Protein AF-A0A9N8HC94-F1 (afdb_monomer_lite)

Structure (mmCIF, N/CA/C/O backbone):
data_AF-A0A9N8HC94-F1
#
_entry.id   AF-A0A9N8HC94-F1
#
loop_
_atom_site.group_PDB
_atom_site.id
_atom_site.type_symbol
_atom_site.label_atom_id
_atom_site.label_alt_id
_atom_site.label_comp_id
_atom_site.label_asym_id
_atom_site.label_entity_id
_atom_site.label_seq_id
_atom_site.pdbx_PDB_ins_code
_atom_site.Cartn_x
_atom_site.Cartn_y
_atom_site.Cartn_z
_atom_site.occupancy
_atom_site.B_iso_or_equiv
_atom_site.auth_seq_id
_atom_site.auth_comp_id
_atom_site.auth_asym_id
_atom_site.auth_atom_id
_atom_site.pdbx_PDB_model_num
ATOM 1 N N . MET A 1 1 ? -19.201 -17.309 -6.128 1.00 28.95 1 MET A N 1
ATOM 2 C CA . MET A 1 1 ? -18.521 -18.547 -6.562 1.00 28.95 1 MET A CA 1
ATOM 3 C C . MET A 1 1 ? -17.172 -18.589 -5.858 1.00 28.95 1 MET A C 1
ATOM 5 O O . MET A 1 1 ? -16.239 -17.941 -6.306 1.00 28.95 1 MET A O 1
ATOM 9 N N . TYR A 1 2 ? -17.118 -19.216 -4.681 1.00 24.55 2 TYR A N 1
ATOM 10 C CA . TYR A 1 2 ? -15.901 -19.305 -3.873 1.00 24.55 2 TYR A CA 1
ATOM 11 C C . TYR A 1 2 ? -15.005 -20.395 -4.457 1.00 24.55 2 TYR A C 1
ATOM 13 O O . TYR A 1 2 ? -15.382 -21.565 -4.443 1.00 24.55 2 TYR A O 1
ATOM 21 N N . LEU A 1 3 ? -13.823 -20.027 -4.957 1.00 25.58 3 LEU A N 1
ATOM 22 C CA . LEU A 1 3 ? -12.753 -20.995 -5.170 1.00 25.58 3 LEU A CA 1
ATOM 23 C C . LEU A 1 3 ? -12.173 -21.328 -3.791 1.00 25.58 3 LEU A C 1
ATOM 25 O O . LEU A 1 3 ? -11.181 -20.764 -3.339 1.00 25.58 3 LEU A O 1
ATOM 29 N N . GLN A 1 4 ? -12.852 -22.218 -3.076 1.00 26.28 4 GLN A N 1
ATOM 30 C CA . GLN A 1 4 ? -12.236 -22.934 -1.977 1.00 26.28 4 GLN A CA 1
ATOM 31 C C . GLN A 1 4 ? -11.194 -23.838 -2.644 1.00 26.28 4 GLN A C 1
ATOM 33 O O . GLN A 1 4 ? -11.550 -24.830 -3.279 1.00 26.28 4 GLN A O 1
ATOM 38 N N . MET A 1 5 ? -9.911 -23.463 -2.584 1.00 29.77 5 MET A N 1
ATOM 39 C CA . MET A 1 5 ? -8.820 -24.389 -2.886 1.00 29.77 5 MET A CA 1
ATOM 40 C C . MET A 1 5 ? -8.839 -25.481 -1.814 1.00 29.77 5 MET A C 1
ATOM 42 O O . MET A 1 5 ? -8.073 -25.463 -0.854 1.00 29.77 5 MET A O 1
ATOM 46 N N . ALA A 1 6 ? -9.764 -26.426 -1.956 1.00 29.08 6 ALA A N 1
ATOM 47 C CA . ALA A 1 6 ? -9.661 -27.716 -1.322 1.00 29.08 6 ALA A CA 1
ATOM 48 C C . ALA A 1 6 ? -8.432 -28.381 -1.943 1.00 29.08 6 ALA A C 1
ATOM 50 O O . ALA A 1 6 ? -8.452 -28.816 -3.094 1.00 29.08 6 ALA A O 1
ATOM 51 N N . LEU A 1 7 ? -7.333 -28.406 -1.189 1.00 35.03 7 LEU A N 1
ATOM 52 C CA . LEU A 1 7 ? -6.258 -29.360 -1.413 1.00 35.03 7 LEU A CA 1
ATOM 53 C C . LEU A 1 7 ? -6.897 -30.744 -1.301 1.00 35.03 7 LEU A C 1
ATOM 55 O O . LEU A 1 7 ? -7.157 -31.235 -0.204 1.00 35.03 7 LEU A O 1
ATOM 59 N N . VAL A 1 8 ? -7.240 -31.325 -2.449 1.00 33.03 8 VAL A N 1
ATOM 60 C CA . VAL A 1 8 ? -7.791 -32.673 -2.540 1.00 33.03 8 VAL A CA 1
ATOM 61 C C . VAL A 1 8 ? -6.716 -33.632 -2.035 1.00 33.03 8 VAL A C 1
ATOM 63 O O . VAL A 1 8 ? -5.779 -33.980 -2.749 1.00 33.03 8 VAL A O 1
ATOM 66 N N . GLN A 1 9 ? -6.835 -34.039 -0.774 1.00 46.34 9 GLN A N 1
ATOM 67 C CA . GLN A 1 9 ? -6.174 -35.224 -0.248 1.00 46.34 9 GLN A CA 1
ATOM 68 C C . GLN A 1 9 ? -6.939 -36.457 -0.729 1.00 46.34 9 GLN A C 1
ATOM 70 O O . GLN A 1 9 ? -8.097 -36.621 -0.344 1.00 46.34 9 GLN A O 1
ATOM 75 N N . LYS A 1 10 ? -6.281 -37.340 -1.498 1.00 35.59 10 LYS A N 1
ATOM 76 C CA . LYS A 1 10 ? -6.354 -38.812 -1.351 1.00 35.59 10 LYS A CA 1
ATOM 77 C C . LYS A 1 10 ? -5.368 -39.554 -2.285 1.00 35.59 10 LYS A C 1
ATOM 79 O O . LYS A 1 10 ? -4.775 -38.913 -3.144 1.00 35.59 10 LYS A O 1
ATOM 84 N N . PRO A 1 11 ? -5.076 -40.848 -2.034 1.00 39.75 11 PRO A N 1
ATOM 85 C CA . PRO A 1 11 ? -3.748 -41.309 -1.647 1.00 39.75 11 PRO A CA 1
ATOM 86 C C . PRO A 1 11 ? -3.037 -42.076 -2.768 1.00 39.75 11 PRO A C 1
ATOM 88 O O . PRO A 1 11 ? -3.627 -42.902 -3.457 1.00 39.75 11 PRO A O 1
ATOM 91 N N . GLY A 1 12 ? -1.738 -41.841 -2.888 1.00 36.97 12 GLY A N 1
ATOM 92 C CA . GLY A 1 12 ? -0.857 -42.549 -3.805 1.00 36.97 12 GLY A CA 1
ATOM 93 C C . GLY A 1 12 ? 0.551 -42.029 -3.587 1.00 36.97 12 GLY A C 1
ATOM 94 O O . GLY A 1 12 ? 0.802 -40.837 -3.714 1.00 36.97 12 GLY A O 1
ATOM 95 N N . SER A 1 13 ? 1.417 -42.916 -3.130 1.00 48.47 13 SER A N 1
ATOM 96 C CA . SER A 1 13 ? 2.761 -42.675 -2.627 1.00 48.47 13 SER A CA 1
ATOM 97 C C . SER A 1 13 ? 3.684 -42.000 -3.641 1.00 48.47 13 SER A C 1
ATOM 99 O O . SER A 1 13 ? 4.284 -42.681 -4.465 1.00 48.47 13 SER A O 1
ATOM 101 N N . GLU A 1 14 ? 3.896 -40.698 -3.505 1.00 42.44 14 GLU A N 1
ATOM 102 C CA . GLU A 1 14 ? 5.139 -40.058 -3.924 1.00 42.44 14 GLU A CA 1
ATOM 103 C C . GLU A 1 14 ? 5.494 -39.018 -2.863 1.00 42.44 14 GLU A C 1
ATOM 105 O O . GLU A 1 14 ? 4.648 -38.230 -2.436 1.00 42.44 14 GLU A O 1
ATOM 110 N N . ASN A 1 15 ? 6.743 -39.056 -2.398 1.00 43.62 15 ASN A N 1
ATOM 111 C CA . ASN A 1 15 ? 7.322 -38.074 -1.489 1.00 43.62 15 ASN A CA 1
ATOM 112 C C . ASN A 1 15 ? 7.413 -36.720 -2.209 1.00 43.62 15 ASN A C 1
ATOM 114 O O . ASN A 1 15 ? 8.480 -36.302 -2.655 1.00 43.62 15 ASN A O 1
ATOM 118 N N . TYR A 1 16 ? 6.279 -36.044 -2.373 1.00 46.72 16 TYR A N 1
ATOM 119 C CA . TYR A 1 16 ? 6.239 -34.682 -2.866 1.00 46.72 16 TYR A CA 1
ATOM 120 C C . TYR A 1 16 ? 6.851 -33.786 -1.800 1.00 46.72 16 TYR A C 1
ATOM 122 O O . TYR A 1 16 ? 6.355 -33.703 -0.677 1.00 46.72 16 TYR A O 1
ATOM 130 N N . SER A 1 17 ? 7.937 -33.109 -2.171 1.00 47.41 17 SER A N 1
ATOM 131 C CA . SER A 1 17 ? 8.415 -31.923 -1.470 1.00 47.41 17 SER A CA 1
ATOM 132 C C . SER A 1 17 ? 7.205 -31.071 -1.080 1.00 47.41 17 SER A C 1
ATOM 134 O O . SER A 1 17 ? 6.439 -30.651 -1.950 1.00 47.41 17 SER A O 1
ATOM 136 N N . ALA A 1 18 ? 7.014 -30.866 0.226 1.00 59.25 18 ALA A N 1
ATOM 137 C CA . ALA A 1 18 ? 5.877 -30.191 0.861 1.00 59.25 18 ALA A CA 1
ATOM 138 C C . ALA A 1 18 ? 5.797 -28.683 0.543 1.00 59.25 18 ALA A C 1
ATOM 140 O O . ALA A 1 18 ? 5.262 -27.890 1.316 1.00 59.25 18 ALA A O 1
ATOM 141 N N . SER A 1 19 ? 6.378 -28.268 -0.580 1.00 73.75 19 SER A N 1
ATOM 142 C CA . SER A 1 19 ? 6.455 -26.889 -0.998 1.00 73.75 19 SER A CA 1
ATOM 143 C C . SER A 1 19 ? 5.182 -26.504 -1.758 1.00 73.75 19 SER A C 1
ATOM 145 O O . SER A 1 19 ? 4.896 -27.093 -2.808 1.00 73.75 19 SER A O 1
ATOM 147 N N . PRO A 1 20 ? 4.419 -25.500 -1.286 1.00 78.56 20 PRO A N 1
ATOM 148 C CA . PRO A 1 20 ? 3.161 -25.084 -1.909 1.00 78.56 20 PRO A CA 1
ATOM 149 C C . PRO A 1 20 ? 3.334 -24.576 -3.352 1.00 78.56 20 PRO A C 1
ATOM 151 O O . PRO A 1 20 ? 2.354 -24.487 -4.088 1.00 78.56 20 PRO A O 1
ATOM 154 N N . ILE A 1 21 ? 4.567 -24.293 -3.791 1.00 85.75 21 ILE A N 1
ATOM 155 C CA . ILE A 1 21 ? 4.876 -23.853 -5.159 1.00 85.75 21 ILE A CA 1
ATOM 156 C C . ILE A 1 21 ? 5.070 -25.007 -6.154 1.00 85.75 21 ILE A C 1
ATOM 158 O O . ILE A 1 21 ? 5.021 -24.781 -7.362 1.00 85.75 21 ILE A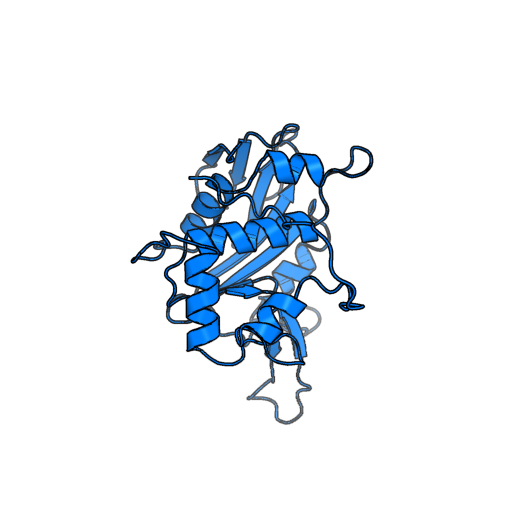 O 1
ATOM 162 N N . PHE A 1 22 ? 5.268 -26.247 -5.692 1.00 88.69 22 PHE A N 1
ATOM 163 C CA . PHE A 1 22 ? 5.580 -27.376 -6.577 1.00 88.69 22 PHE A CA 1
ATOM 164 C C . PHE A 1 22 ? 4.499 -27.656 -7.642 1.00 88.69 22 PHE A C 1
ATOM 166 O O . PHE A 1 22 ? 4.854 -27.924 -8.794 1.00 88.69 22 PHE A O 1
ATOM 173 N N . PRO A 1 23 ? 3.187 -27.541 -7.343 1.00 91.12 23 PRO A N 1
ATOM 174 C CA . PRO A 1 23 ? 2.150 -27.627 -8.371 1.00 91.12 23 PRO A CA 1
ATOM 175 C C . PRO A 1 23 ? 2.291 -26.561 -9.469 1.00 91.12 23 PRO A C 1
ATOM 177 O O . PRO A 1 23 ? 2.058 -26.863 -10.636 1.00 91.12 23 PRO A O 1
ATOM 180 N N . LEU A 1 24 ? 2.719 -25.342 -9.122 1.00 91.19 24 LEU A N 1
ATOM 181 C CA . LEU A 1 24 ? 2.906 -24.248 -10.081 1.00 91.19 24 LEU A CA 1
ATOM 182 C C . LEU A 1 24 ? 4.128 -24.476 -10.977 1.00 91.19 24 LEU A C 1
ATOM 184 O O . LEU A 1 24 ? 4.080 -24.153 -12.163 1.00 91.19 24 LEU A O 1
ATOM 188 N N . ILE A 1 25 ? 5.196 -25.070 -10.435 1.00 91.88 25 ILE A N 1
ATOM 189 C CA . ILE A 1 25 ? 6.366 -25.479 -11.224 1.00 91.88 25 ILE A CA 1
ATOM 190 C C . ILE A 1 25 ? 5.969 -26.571 -12.223 1.00 91.88 25 ILE A C 1
ATOM 192 O O . ILE A 1 25 ? 6.233 -26.444 -13.417 1.00 91.88 25 ILE A O 1
ATOM 196 N N . ARG A 1 26 ? 5.256 -27.615 -11.770 1.00 92.94 26 ARG A N 1
ATOM 197 C CA . ARG A 1 26 ? 4.778 -28.695 -12.655 1.00 92.94 26 ARG A CA 1
ATOM 198 C C . ARG A 1 26 ? 3.821 -28.211 -13.742 1.00 92.94 26 ARG A C 1
ATOM 200 O O . ARG A 1 26 ? 3.843 -28.745 -14.844 1.00 92.94 26 ARG A O 1
ATOM 207 N N . ALA A 1 27 ? 3.005 -27.203 -13.446 1.00 91.88 27 ALA A N 1
ATOM 208 C CA . ALA A 1 27 ? 2.100 -26.591 -14.414 1.00 91.88 27 ALA A CA 1
ATOM 209 C C . ALA A 1 27 ? 2.807 -25.657 -15.421 1.00 91.88 27 ALA A C 1
ATOM 211 O O . ALA A 1 27 ? 2.136 -25.068 -16.266 1.00 91.88 27 ALA A O 1
ATOM 212 N N . GLY A 1 28 ? 4.131 -25.471 -15.322 1.00 93.38 28 GLY A N 1
ATOM 213 C CA . GLY A 1 28 ? 4.884 -24.542 -16.169 1.00 93.38 28 GLY A CA 1
ATOM 214 C C . GLY A 1 28 ? 4.594 -23.067 -15.874 1.00 93.38 28 GLY A C 1
ATOM 215 O O . GLY A 1 28 ? 4.896 -22.204 -16.696 1.00 93.38 28 GLY A O 1
ATOM 216 N N . ILE A 1 29 ? 3.993 -22.762 -14.718 1.00 92.56 29 ILE A N 1
ATOM 217 C CA . ILE A 1 29 ? 3.719 -21.386 -14.293 1.00 92.56 29 ILE A CA 1
ATOM 218 C C . ILE A 1 29 ? 4.992 -20.763 -13.718 1.00 92.56 29 ILE A C 1
ATOM 220 O O . ILE A 1 29 ? 5.348 -19.638 -14.074 1.00 92.56 29 ILE A O 1
ATOM 224 N N . LEU A 1 30 ? 5.684 -21.504 -12.850 1.00 92.50 30 LEU A N 1
ATOM 225 C CA . LEU A 1 30 ? 6.956 -21.107 -12.248 1.00 92.50 30 LEU A CA 1
ATOM 226 C C . LEU A 1 30 ? 8.113 -21.972 -12.769 1.00 92.50 30 LEU A C 1
ATOM 228 O O . LEU A 1 30 ? 7.909 -23.108 -13.188 1.00 92.50 30 LEU A O 1
ATOM 232 N N . ASN A 1 31 ? 9.332 -21.442 -12.724 1.00 91.69 31 ASN A N 1
ATOM 233 C CA . ASN A 1 31 ? 10.566 -22.188 -12.942 1.00 91.69 31 ASN A CA 1
ATOM 234 C C . ASN A 1 31 ? 11.117 -22.749 -11.611 1.00 91.69 31 ASN A C 1
ATOM 236 O O . ASN A 1 31 ? 10.549 -22.519 -10.542 1.00 91.69 31 ASN A O 1
ATOM 240 N N . GLY A 1 32 ? 12.238 -23.477 -11.669 1.00 87.00 32 GLY A N 1
ATOM 241 C CA . GLY A 1 32 ? 12.883 -24.060 -10.482 1.00 87.00 32 GLY A CA 1
ATOM 242 C C . GLY A 1 32 ? 13.328 -23.040 -9.422 1.00 87.00 32 GLY A C 1
ATOM 243 O O . GLY A 1 32 ? 13.433 -23.399 -8.254 1.00 87.00 32 GLY A O 1
ATOM 244 N N . ASP A 1 33 ? 13.502 -21.772 -9.806 1.00 86.25 33 ASP A N 1
ATOM 245 C CA . ASP A 1 33 ? 13.865 -20.668 -8.906 1.00 86.25 33 ASP A CA 1
ATOM 246 C C . ASP A 1 33 ? 12.638 -19.974 -8.286 1.00 86.25 33 ASP A C 1
ATOM 248 O O . ASP A 1 33 ? 12.772 -18.939 -7.634 1.00 86.25 33 ASP A O 1
ATOM 252 N N . GLY A 1 34 ? 11.424 -20.473 -8.545 1.00 82.25 34 GLY A N 1
ATOM 253 C CA . GLY A 1 34 ? 10.179 -19.860 -8.078 1.00 82.25 34 GLY A CA 1
ATOM 254 C C . GLY A 1 34 ? 9.773 -18.585 -8.828 1.00 82.25 34 GLY A C 1
ATOM 255 O O . GLY A 1 34 ? 8.845 -17.899 -8.405 1.00 82.25 34 GLY A O 1
ATOM 256 N N . LYS A 1 35 ? 10.429 -18.256 -9.948 1.00 83.56 35 LYS A N 1
ATOM 257 C CA . LYS A 1 35 ? 10.067 -17.124 -10.821 1.00 83.56 35 LYS A CA 1
ATOM 258 C C . LYS A 1 35 ? 9.074 -17.570 -11.886 1.00 83.56 35 LYS A C 1
ATOM 260 O O . LYS A 1 35 ? 9.068 -18.735 -12.266 1.00 83.56 35 LYS A O 1
ATOM 265 N N . PHE A 1 36 ? 8.265 -16.657 -12.425 1.00 85.19 36 PHE A N 1
ATOM 266 C CA . PHE A 1 36 ? 7.394 -16.996 -13.555 1.00 85.19 36 PHE A CA 1
ATOM 267 C C . PHE A 1 36 ? 8.205 -17.495 -14.752 1.00 85.19 36 PHE A C 1
ATOM 269 O O . PHE A 1 36 ? 9.175 -16.855 -15.155 1.00 85.19 36 PHE A O 1
ATOM 276 N N . ALA A 1 37 ? 7.780 -18.617 -15.337 1.00 91.12 37 ALA A N 1
ATOM 277 C CA . ALA A 1 37 ? 8.481 -19.244 -16.456 1.00 91.12 37 ALA A CA 1
ATOM 278 C C . ALA A 1 37 ? 8.520 -18.338 -17.702 1.00 91.12 37 ALA A C 1
ATOM 280 O O . ALA A 1 37 ? 9.474 -18.377 -18.476 1.00 91.12 37 ALA A O 1
ATOM 281 N N . CYS A 1 38 ? 7.492 -17.504 -17.890 1.00 85.69 38 CYS A N 1
ATOM 282 C CA . CYS A 1 38 ? 7.420 -16.485 -18.935 1.00 85.69 38 CYS A CA 1
ATOM 283 C C . CYS A 1 38 ? 6.349 -15.422 -18.612 1.00 85.69 38 CYS A C 1
ATOM 285 O O . CYS A 1 38 ? 5.577 -15.557 -17.658 1.00 85.69 38 CYS A O 1
ATOM 287 N N . PHE A 1 39 ? 6.247 -14.376 -19.442 1.00 77.00 39 PHE A N 1
ATOM 288 C CA . PHE A 1 39 ? 5.202 -13.351 -19.303 1.00 77.00 39 PHE A CA 1
ATOM 289 C C . PHE A 1 39 ? 3.781 -13.920 -19.419 1.00 77.00 39 PHE A C 1
ATOM 291 O O . PHE A 1 39 ? 2.906 -13.522 -18.654 1.00 77.00 39 PHE A O 1
ATOM 298 N N . ALA A 1 40 ? 3.550 -14.879 -20.322 1.00 82.62 40 ALA A N 1
ATOM 299 C CA . ALA A 1 40 ? 2.235 -15.497 -20.488 1.00 82.62 40 ALA A CA 1
ATOM 300 C C . ALA A 1 40 ? 1.810 -16.289 -19.239 1.00 82.62 40 ALA A C 1
ATOM 302 O O . ALA A 1 40 ? 0.656 -16.196 -18.825 1.00 82.62 40 ALA A O 1
ATOM 303 N N . ALA A 1 41 ? 2.742 -16.999 -18.593 1.00 85.81 41 ALA A N 1
ATOM 304 C CA . ALA A 1 41 ? 2.505 -17.692 -17.328 1.00 85.81 41 ALA A CA 1
ATOM 305 C C . ALA A 1 41 ? 2.164 -16.716 -16.191 1.00 85.81 41 ALA A C 1
ATOM 307 O O . ALA A 1 41 ? 1.213 -16.948 -15.446 1.00 85.81 41 ALA A O 1
ATOM 308 N N . ASN A 1 42 ? 2.889 -15.595 -16.104 1.00 82.25 42 ASN A N 1
ATOM 309 C CA . ASN A 1 42 ? 2.596 -14.521 -15.153 1.00 82.25 42 ASN A CA 1
ATOM 310 C C . ASN A 1 42 ? 1.176 -13.964 -15.352 1.00 82.25 42 ASN A C 1
ATOM 312 O O . ASN A 1 42 ? 0.396 -13.863 -14.403 1.00 82.25 42 ASN A O 1
ATOM 316 N N . TRP A 1 43 ? 0.807 -13.651 -16.597 1.00 79.00 43 TRP A N 1
ATOM 317 C CA . TRP A 1 43 ? -0.534 -13.171 -16.931 1.00 79.00 43 TRP A CA 1
ATOM 318 C C . TRP A 1 43 ? -1.616 -14.200 -16.630 1.00 79.00 43 TRP A C 1
ATOM 320 O O . TRP A 1 43 ? -2.642 -13.844 -16.054 1.00 79.00 43 TRP A O 1
ATOM 330 N N . TYR A 1 44 ? -1.389 -15.463 -16.993 1.00 85.06 44 TYR A N 1
ATOM 331 C CA . TYR A 1 44 ? -2.317 -16.548 -16.709 1.00 85.06 44 TYR A CA 1
ATOM 332 C C . TYR A 1 44 ? -2.547 -16.683 -15.203 1.00 85.06 44 TYR A C 1
ATOM 334 O O . TYR A 1 44 ? -3.689 -16.602 -14.760 1.00 85.06 44 TYR A O 1
ATOM 342 N N . TYR A 1 45 ? -1.476 -16.796 -14.412 1.00 87.31 45 TYR A N 1
ATOM 343 C CA . TYR A 1 45 ? -1.560 -16.893 -12.956 1.00 87.31 45 TYR A CA 1
ATOM 344 C C . TYR A 1 45 ? -2.334 -15.718 -12.355 1.00 87.31 45 TYR A C 1
ATOM 346 O O . TYR A 1 45 ? -3.317 -15.920 -11.649 1.00 87.31 45 TYR A O 1
ATOM 354 N N . ASN A 1 46 ? -1.960 -14.485 -12.705 1.00 81.50 46 ASN A N 1
ATOM 355 C CA . ASN A 1 46 ? -2.628 -13.295 -12.184 1.00 81.50 46 ASN A CA 1
ATOM 356 C C . ASN A 1 46 ? -4.104 -13.224 -12.582 1.00 81.50 46 ASN A C 1
ATOM 358 O O . ASN A 1 46 ? -4.924 -12.784 -11.784 1.00 81.50 46 ASN A O 1
ATOM 362 N N . ARG A 1 47 ? -4.459 -13.665 -13.792 1.00 82.44 47 ARG A N 1
ATOM 363 C CA . ARG A 1 47 ? -5.854 -13.714 -14.245 1.00 82.44 47 ARG A CA 1
ATOM 364 C C . ARG A 1 47 ? -6.677 -14.749 -13.477 1.00 82.44 47 ARG A C 1
ATOM 366 O O . ARG A 1 47 ? -7.862 -14.519 -13.265 1.00 82.44 47 ARG A O 1
ATOM 373 N N . GLN A 1 48 ? -6.068 -15.867 -13.084 1.00 86.38 48 GLN A N 1
ATOM 374 C CA . GLN A 1 48 ? -6.736 -16.903 -12.294 1.00 86.38 48 GLN A CA 1
ATOM 375 C C . GLN A 1 48 ? -6.857 -16.513 -10.817 1.00 86.38 48 GLN A C 1
ATOM 377 O O . GLN A 1 48 ? -7.908 -16.719 -10.219 1.00 86.38 48 GLN A O 1
ATOM 382 N N . CYS A 1 49 ? -5.809 -15.929 -10.231 1.00 85.12 49 CYS A N 1
ATOM 383 C CA . CYS A 1 49 ? -5.806 -15.512 -8.826 1.00 85.12 49 CYS A CA 1
ATOM 384 C C . CYS A 1 49 ? -6.653 -14.262 -8.578 1.00 85.12 49 CYS A C 1
ATOM 386 O O . CYS A 1 49 ? -7.254 -14.129 -7.516 1.00 85.12 49 CYS A O 1
ATOM 388 N N . PHE A 1 50 ? -6.725 -13.366 -9.560 1.00 87.31 50 PHE A N 1
ATOM 389 C CA . PHE A 1 50 ? -7.487 -12.125 -9.487 1.00 87.31 50 PHE A CA 1
ATOM 390 C C . PHE A 1 50 ? -8.438 -12.056 -10.688 1.00 87.31 50 PHE A C 1
ATOM 392 O O . PHE A 1 50 ? -8.199 -11.312 -11.647 1.00 87.31 50 PHE A O 1
ATOM 399 N N . PRO A 1 51 ? -9.507 -12.870 -10.693 1.00 83.38 51 PRO A N 1
ATOM 400 C CA . PRO A 1 51 ? -10.521 -12.765 -11.726 1.00 83.38 51 PRO A CA 1
ATOM 401 C C . PRO A 1 51 ? -11.222 -11.405 -11.602 1.00 83.38 51 PRO A C 1
ATOM 403 O O . PRO A 1 51 ? -11.410 -10.891 -10.503 1.00 83.38 51 PRO A O 1
ATOM 406 N N . ASN A 1 52 ? -11.645 -10.831 -12.730 1.00 88.00 52 ASN A N 1
ATOM 407 C CA . ASN A 1 52 ? -12.379 -9.555 -12.788 1.00 88.00 52 ASN A CA 1
ATOM 408 C C . ASN A 1 52 ? -11.571 -8.296 -12.422 1.00 88.00 52 ASN A C 1
ATOM 410 O O . ASN A 1 52 ? -12.151 -7.305 -11.981 1.00 88.00 52 ASN A O 1
ATOM 414 N N . ARG A 1 53 ? -10.249 -8.298 -12.643 1.00 90.19 53 ARG A N 1
ATOM 415 C CA . ARG A 1 53 ? -9.453 -7.058 -12.588 1.00 90.19 53 ARG A CA 1
ATOM 416 C C . ARG A 1 53 ? -10.046 -5.990 -13.522 1.00 90.19 53 ARG A C 1
ATOM 418 O O . ARG A 1 53 ? -10.449 -6.335 -14.639 1.00 90.19 53 ARG A O 1
ATOM 425 N N . PRO A 1 54 ? -10.079 -4.712 -13.109 1.00 92.75 54 PRO A N 1
ATOM 426 C CA . PRO A 1 54 ? -10.670 -3.651 -13.910 1.00 92.75 54 PRO A CA 1
ATOM 427 C C . PRO A 1 54 ? -9.850 -3.384 -15.178 1.00 92.75 54 PRO A C 1
ATOM 429 O O . PRO A 1 54 ? -8.652 -3.664 -15.243 1.00 92.75 54 PRO A O 1
ATOM 432 N N . LEU A 1 55 ? -10.501 -2.839 -16.208 1.00 91.56 55 LEU A N 1
ATOM 433 C CA . LEU A 1 55 ? -9.824 -2.409 -17.439 1.00 91.56 55 LEU A CA 1
ATOM 434 C C . LEU A 1 55 ? -9.071 -1.091 -17.243 1.00 91.56 55 LEU A C 1
ATOM 436 O O . LEU A 1 55 ? -8.005 -0.891 -17.836 1.00 91.56 55 LEU A O 1
ATOM 440 N N . ASP A 1 56 ? -9.613 -0.234 -16.382 1.00 94.75 56 ASP A N 1
ATOM 441 C CA . ASP A 1 56 ? -9.063 1.064 -16.036 1.00 94.75 56 ASP A CA 1
ATOM 442 C C . ASP A 1 56 ? -8.493 1.037 -14.625 1.00 94.75 56 ASP A C 1
ATOM 444 O O . ASP A 1 56 ? -9.007 0.370 -13.731 1.00 94.75 56 ASP A O 1
ATOM 448 N N . ALA A 1 57 ? -7.376 1.729 -14.449 1.00 95.06 57 ALA A N 1
ATOM 449 C CA . ALA A 1 57 ? -6.763 1.888 -13.144 1.00 95.06 57 ALA A CA 1
ATOM 450 C C . ALA A 1 57 ? -7.404 3.077 -12.410 1.00 95.06 57 ALA A C 1
ATOM 452 O O . ALA A 1 57 ? -7.910 3.989 -13.076 1.00 95.06 57 ALA A O 1
ATOM 453 N N . PRO A 1 58 ? -7.319 3.117 -11.068 1.00 97.25 58 PRO A N 1
ATOM 454 C CA . PRO A 1 58 ? -7.652 4.311 -10.297 1.00 97.25 58 PRO A CA 1
ATOM 455 C C . PRO A 1 58 ? -6.916 5.540 -10.843 1.00 97.25 58 PRO A C 1
ATOM 457 O O . PRO A 1 58 ? -5.827 5.420 -11.413 1.00 97.25 58 PRO A O 1
ATOM 460 N N . LYS A 1 59 ? -7.489 6.737 -10.692 1.00 97.00 59 LYS A N 1
ATOM 461 C CA . LYS A 1 59 ? -6.898 7.962 -11.258 1.00 97.00 59 LYS A CA 1
ATOM 462 C C . LYS A 1 59 ? -5.722 8.464 -10.428 1.00 97.00 59 LYS A C 1
ATOM 464 O O . LYS A 1 59 ? -4.853 9.156 -10.956 1.00 97.00 59 LYS A O 1
ATOM 469 N N . THR A 1 60 ? -5.705 8.137 -9.137 1.00 97.44 60 THR A N 1
ATOM 470 C CA . THR A 1 60 ? -4.676 8.572 -8.182 1.00 97.44 60 THR A CA 1
ATOM 471 C C . THR A 1 60 ? -4.223 7.424 -7.288 1.00 97.44 60 THR A C 1
ATOM 473 O O . THR A 1 60 ? -4.969 6.465 -7.067 1.00 97.44 60 THR A O 1
ATOM 476 N N . LEU A 1 61 ? -3.024 7.542 -6.706 1.00 97.88 61 LEU A N 1
ATOM 477 C CA . LEU A 1 61 ? -2.544 6.559 -5.733 1.00 97.88 61 LEU A CA 1
ATOM 478 C C . LEU A 1 61 ? -3.430 6.527 -4.479 1.00 97.88 61 LEU A C 1
ATOM 480 O O . LEU A 1 61 ? -3.644 5.469 -3.892 1.00 97.88 61 LEU A O 1
ATOM 484 N N . ARG A 1 62 ? -3.992 7.677 -4.090 1.00 97.75 62 ARG A N 1
ATOM 485 C CA . ARG A 1 62 ? -4.960 7.772 -2.990 1.00 97.75 62 ARG A CA 1
ATOM 486 C C . ARG A 1 62 ? -6.205 6.922 -3.248 1.00 97.75 62 ARG A C 1
ATOM 488 O O . ARG A 1 62 ? -6.634 6.214 -2.342 1.00 97.75 62 ARG A O 1
ATOM 495 N N . GLU A 1 63 ? -6.786 7.012 -4.444 1.00 98.00 63 GLU A N 1
ATOM 496 C CA . GLU A 1 63 ? -7.940 6.185 -4.826 1.00 98.00 63 GLU A CA 1
ATOM 497 C C . GLU A 1 63 ? -7.580 4.701 -4.774 1.00 98.00 63 GLU A C 1
ATOM 499 O O . GLU A 1 63 ? -8.297 3.940 -4.131 1.00 98.00 63 GLU A O 1
ATOM 504 N N . LEU A 1 64 ? -6.420 4.309 -5.321 1.00 98.12 64 LEU A N 1
ATOM 505 C CA . LEU A 1 64 ? -5.944 2.927 -5.232 1.00 98.12 64 LEU A CA 1
ATOM 506 C C . LEU A 1 64 ? -5.851 2.446 -3.779 1.00 98.12 64 LEU A C 1
ATOM 508 O O . LEU A 1 64 ? -6.319 1.350 -3.485 1.00 98.12 64 LEU A O 1
ATOM 512 N N . ILE A 1 65 ? -5.269 3.239 -2.872 1.00 98.38 65 ILE A N 1
ATOM 513 C CA . ILE A 1 65 ? -5.166 2.876 -1.451 1.00 98.38 65 ILE A CA 1
ATOM 514 C C . ILE A 1 65 ? -6.565 2.686 -0.855 1.00 98.38 65 ILE A C 1
ATOM 516 O O . ILE A 1 65 ? -6.831 1.636 -0.280 1.00 98.38 65 ILE A O 1
ATOM 520 N N . ILE A 1 66 ? -7.465 3.660 -1.019 1.00 98.38 66 ILE A N 1
ATOM 521 C CA . ILE A 1 66 ? -8.821 3.613 -0.447 1.00 98.38 66 ILE A CA 1
ATOM 522 C C . ILE A 1 66 ? -9.598 2.396 -0.963 1.00 98.38 66 ILE A C 1
ATOM 524 O O . ILE A 1 66 ? -10.126 1.625 -0.163 1.00 98.38 66 ILE A O 1
ATOM 528 N N . GLU A 1 67 ? -9.622 2.193 -2.280 1.00 97.94 67 GLU A N 1
ATOM 529 C CA . GLU A 1 67 ? -10.300 1.054 -2.905 1.00 97.94 67 GLU A CA 1
ATOM 530 C C . GLU A 1 67 ? -9.676 -0.282 -2.484 1.00 97.94 67 GLU A C 1
ATOM 532 O O . GLU A 1 67 ? -10.382 -1.276 -2.320 1.00 97.94 67 GLU A O 1
ATOM 537 N N . SER A 1 68 ? -8.357 -0.328 -2.283 1.00 97.69 68 SER A N 1
ATOM 538 C CA . SER A 1 68 ? -7.684 -1.541 -1.811 1.00 97.69 68 SER A CA 1
ATOM 539 C C . SER A 1 68 ? -8.114 -1.885 -0.386 1.00 97.69 68 SER A C 1
ATOM 541 O O . SER A 1 68 ? -8.475 -3.033 -0.127 1.00 97.69 68 SER A O 1
ATOM 543 N N . ILE A 1 69 ? -8.163 -0.899 0.520 1.00 98.06 69 ILE A N 1
ATOM 544 C CA . ILE A 1 69 ? -8.636 -1.111 1.897 1.00 98.06 69 ILE A CA 1
ATOM 545 C C . ILE A 1 69 ? -10.072 -1.647 1.919 1.00 98.06 69 ILE A C 1
ATOM 547 O O . ILE A 1 69 ? -10.349 -2.561 2.688 1.00 98.06 69 ILE A O 1
ATOM 551 N N . GLU A 1 70 ? -10.958 -1.163 1.047 1.00 97.75 70 GLU A N 1
ATOM 552 C CA . GLU A 1 70 ? -12.342 -1.662 0.944 1.00 97.75 70 GLU A CA 1
ATOM 553 C C . GLU A 1 70 ? -12.407 -3.180 0.685 1.00 97.75 70 GLU A C 1
ATOM 555 O O . GLU A 1 70 ? -13.272 -3.881 1.206 1.00 97.75 70 GLU A O 1
ATOM 560 N N . THR A 1 71 ? -11.454 -3.715 -0.082 1.00 95.94 71 THR A N 1
ATOM 561 C CA . THR A 1 71 ? -11.378 -5.152 -0.405 1.00 95.94 71 THR A CA 1
ATOM 562 C C . THR A 1 71 ? -10.482 -5.970 0.521 1.00 95.94 71 THR A C 1
ATOM 564 O O . THR A 1 71 ? -10.352 -7.182 0.341 1.00 95.94 71 THR A O 1
ATOM 567 N N . MET A 1 72 ? -9.845 -5.349 1.515 1.00 96.69 72 MET A N 1
ATOM 568 C CA . MET A 1 72 ? -9.073 -6.100 2.501 1.00 96.69 72 MET A CA 1
ATOM 569 C C . MET A 1 72 ? -9.997 -6.946 3.375 1.00 96.69 72 MET A C 1
ATOM 571 O O . MET A 1 72 ? -11.043 -6.487 3.828 1.00 96.69 72 MET A O 1
ATOM 575 N N . SER A 1 73 ? -9.578 -8.180 3.667 1.00 97.12 73 SER A N 1
ATOM 576 C CA . SER A 1 73 ? -10.347 -9.082 4.525 1.00 97.12 73 SER A CA 1
ATOM 577 C C . SER A 1 73 ? -10.160 -8.745 6.007 1.00 97.12 73 SER A C 1
ATOM 579 O O . SER A 1 73 ? -9.105 -9.018 6.591 1.00 97.12 73 SER A O 1
ATOM 581 N N . ALA A 1 74 ? -11.223 -8.242 6.637 1.00 97.50 74 ALA A N 1
ATOM 582 C CA . ALA A 1 74 ? -11.305 -8.027 8.079 1.00 97.50 74 ALA A CA 1
ATOM 583 C C . ALA A 1 74 ? -11.036 -9.327 8.853 1.00 97.50 74 ALA A C 1
ATOM 585 O O . ALA A 1 74 ? -10.301 -9.345 9.841 1.00 97.50 74 ALA A O 1
ATOM 586 N N . THR A 1 75 ? -11.578 -10.449 8.368 1.00 97.50 75 THR A N 1
ATOM 587 C CA . THR A 1 75 ? -11.378 -11.773 8.973 1.00 97.50 75 THR A CA 1
ATOM 588 C C . THR A 1 75 ? -9.908 -12.189 8.985 1.00 97.50 75 THR A C 1
ATOM 590 O O . THR A 1 75 ? -9.420 -12.653 10.017 1.00 97.50 75 THR A O 1
ATOM 593 N N . ARG A 1 76 ? -9.169 -11.976 7.890 1.00 97.25 76 ARG A N 1
ATOM 594 C CA . ARG A 1 76 ? -7.735 -12.308 7.842 1.00 97.25 76 ARG A CA 1
ATOM 595 C C . ARG A 1 76 ? -6.887 -11.381 8.707 1.00 97.25 76 ARG A C 1
ATOM 597 O O . ARG A 1 76 ? -5.947 -11.860 9.334 1.00 97.25 76 ARG A O 1
ATOM 604 N N . LEU A 1 77 ? -7.235 -10.096 8.808 1.00 96.94 77 LEU A N 1
ATOM 605 C CA . LEU A 1 77 ? -6.579 -9.182 9.751 1.00 96.94 77 LEU A CA 1
ATOM 606 C C . LEU A 1 77 ? -6.783 -9.628 11.201 1.00 96.94 77 LEU A C 1
ATOM 608 O O . LEU A 1 77 ? -5.810 -9.712 11.948 1.00 96.94 77 LEU A O 1
ATOM 612 N N . ARG A 1 78 ? -8.012 -10.011 11.578 1.00 96.56 78 ARG A N 1
ATOM 613 C CA . ARG A 1 78 ? -8.305 -10.590 12.900 1.00 96.56 78 ARG A CA 1
ATOM 614 C C . ARG A 1 78 ? -7.493 -11.857 13.165 1.00 96.56 78 ARG A C 1
ATOM 616 O O . ARG A 1 78 ? -6.937 -12.005 14.245 1.00 96.56 78 ARG A O 1
ATOM 623 N N . GLN A 1 79 ? -7.378 -12.753 12.186 1.00 96.19 79 GLN A N 1
ATOM 624 C CA . GLN A 1 79 ? -6.576 -13.978 12.315 1.00 96.19 79 GLN A CA 1
ATOM 625 C C . GLN A 1 79 ? -5.066 -13.706 12.411 1.00 96.19 79 GLN A C 1
ATOM 627 O O . GLN A 1 79 ? -4.336 -14.502 12.996 1.00 96.19 79 GLN A O 1
ATOM 632 N N . ALA A 1 80 ? -4.591 -12.586 11.862 1.00 95.62 80 ALA A N 1
ATOM 633 C CA . ALA A 1 80 ? -3.195 -12.168 11.954 1.00 95.62 80 ALA A CA 1
ATOM 634 C C . ALA A 1 80 ? -2.830 -11.536 13.314 1.00 95.62 80 ALA A C 1
ATOM 636 O O . ALA A 1 80 ? -1.646 -11.306 13.582 1.00 95.62 80 ALA A O 1
ATOM 637 N N . VAL A 1 81 ? -3.813 -11.267 14.184 1.00 95.12 81 VAL A N 1
ATOM 638 C CA . VAL A 1 81 ? -3.588 -10.824 15.568 1.00 95.12 81 VAL A CA 1
ATOM 639 C C . VAL A 1 81 ? -2.940 -11.963 16.354 1.00 95.12 81 VAL A C 1
ATOM 641 O O . VAL A 1 81 ? -3.532 -13.016 16.573 1.00 95.12 81 VAL A O 1
ATOM 644 N N . GLN A 1 82 ? -1.712 -11.743 16.823 1.00 90.25 82 GLN A N 1
ATOM 645 C CA . GLN A 1 82 ? -0.972 -12.710 17.637 1.00 90.25 82 GLN A CA 1
ATOM 646 C C . GLN A 1 82 ? -0.925 -12.222 19.086 1.00 90.25 82 GLN A C 1
ATOM 648 O O . GLN A 1 82 ? -0.419 -11.134 19.357 1.00 90.25 82 GLN A O 1
ATOM 653 N N . ASN A 1 83 ? -1.425 -13.027 20.030 1.00 91.31 83 ASN A N 1
ATOM 654 C CA . ASN A 1 83 ? -1.431 -12.715 21.469 1.00 91.31 83 ASN A CA 1
ATOM 655 C C . ASN A 1 83 ? -2.105 -11.368 21.807 1.00 91.31 83 ASN A C 1
ATOM 657 O O . ASN A 1 83 ? -1.585 -10.598 22.613 1.00 91.31 83 ASN A O 1
ATOM 661 N N . GLY A 1 84 ? -3.217 -11.047 21.133 1.00 87.38 84 GLY A N 1
ATOM 662 C CA . GLY A 1 84 ? -3.943 -9.782 21.317 1.00 87.38 84 GLY A CA 1
ATOM 663 C C . GLY A 1 84 ? -3.204 -8.538 20.807 1.00 87.38 84 GLY A C 1
ATOM 664 O O . GLY A 1 84 ? -3.642 -7.419 21.059 1.00 87.38 84 GLY A O 1
ATOM 665 N N . ARG A 1 85 ? -2.074 -8.702 20.107 1.00 91.12 85 ARG A N 1
ATOM 666 C CA . ARG A 1 85 ? -1.296 -7.590 19.548 1.00 91.12 85 ARG A CA 1
ATOM 667 C C . ARG A 1 85 ? -1.747 -7.264 18.131 1.00 91.12 85 ARG A C 1
ATOM 669 O O . ARG A 1 85 ? -2.053 -8.159 17.348 1.00 91.12 85 ARG A O 1
ATOM 676 N N . PHE A 1 86 ? -1.695 -5.976 17.797 1.00 95.44 86 PHE A N 1
ATOM 677 C CA . PHE A 1 86 ? -1.975 -5.465 16.456 1.00 95.44 86 PHE A CA 1
ATOM 678 C C . PHE A 1 86 ? -1.186 -6.244 15.373 1.00 95.44 86 PHE A C 1
ATOM 680 O O . PHE A 1 86 ? -0.008 -6.538 15.622 1.00 95.44 86 PHE A O 1
ATOM 687 N N . PRO A 1 87 ? -1.785 -6.577 14.206 1.00 96.38 87 PRO A N 1
ATOM 688 C CA . PRO A 1 87 ? -1.162 -7.426 13.189 1.00 96.38 87 PRO A CA 1
ATOM 689 C C . PRO A 1 87 ? 0.215 -6.926 12.772 1.00 96.38 87 PRO A C 1
ATOM 691 O O . PRO A 1 87 ? 0.442 -5.722 12.704 1.00 96.38 87 PRO A O 1
ATOM 694 N N . LYS A 1 88 ? 1.144 -7.842 12.484 1.00 95.19 88 LYS A N 1
ATOM 695 C CA . LYS A 1 88 ? 2.484 -7.483 11.993 1.00 95.19 88 LYS A CA 1
ATOM 696 C C . LYS A 1 88 ? 2.399 -6.811 10.619 1.00 95.19 88 LYS A C 1
ATOM 698 O O . LYS A 1 88 ? 1.473 -7.068 9.858 1.00 95.19 88 LYS A O 1
ATOM 703 N N . GLU A 1 89 ? 3.407 -6.010 10.288 1.00 94.25 89 GLU A N 1
ATOM 704 C CA . GLU A 1 89 ? 3.507 -5.295 9.008 1.00 94.25 89 GLU A CA 1
ATOM 705 C C . GLU A 1 89 ? 3.360 -6.222 7.793 1.00 94.25 89 GLU A C 1
ATOM 707 O O . GLU A 1 89 ? 2.541 -5.947 6.922 1.00 94.25 89 GLU A O 1
ATOM 712 N N . ALA A 1 90 ? 4.012 -7.389 7.816 1.00 91.56 90 ALA A N 1
ATOM 713 C CA . ALA A 1 90 ? 3.908 -8.398 6.759 1.00 91.56 90 ALA A CA 1
ATOM 714 C C . ALA A 1 90 ? 2.462 -8.843 6.460 1.00 91.56 90 ALA A C 1
ATOM 716 O O . ALA A 1 90 ? 2.124 -9.127 5.313 1.00 91.56 90 ALA A O 1
ATOM 717 N N . ALA A 1 91 ? 1.577 -8.877 7.467 1.00 95.38 91 ALA A N 1
ATOM 718 C CA . ALA A 1 91 ? 0.170 -9.213 7.248 1.00 95.38 91 ALA A CA 1
ATOM 719 C C . ALA A 1 91 ? -0.559 -8.104 6.470 1.00 95.38 91 ALA A C 1
ATOM 721 O O . ALA A 1 91 ? -1.354 -8.396 5.576 1.00 95.38 91 ALA A O 1
ATOM 722 N N . PHE A 1 92 ? -0.260 -6.837 6.778 1.00 96.75 92 PHE A N 1
ATOM 723 C CA . PHE A 1 92 ? -0.786 -5.694 6.035 1.00 96.75 92 PHE A CA 1
ATOM 724 C C . PHE A 1 92 ? -0.222 -5.637 4.619 1.00 96.75 92 PHE A C 1
ATOM 726 O O . PHE A 1 92 ? -0.995 -5.482 3.680 1.00 96.75 92 PHE A O 1
ATOM 733 N N . GLN A 1 93 ? 1.089 -5.822 4.453 1.00 95.25 93 GLN A N 1
ATOM 734 C CA . GLN A 1 93 ? 1.738 -5.857 3.143 1.00 95.25 93 GLN A CA 1
ATOM 735 C C . GLN A 1 93 ? 1.141 -6.960 2.258 1.00 95.25 93 GLN A C 1
ATOM 737 O O . GLN A 1 93 ? 0.762 -6.697 1.117 1.00 95.25 93 GLN A O 1
ATOM 742 N N . GLN A 1 94 ? 0.958 -8.172 2.792 1.00 94.12 94 GLN A N 1
ATOM 743 C CA . GLN A 1 94 ? 0.332 -9.266 2.050 1.00 94.12 94 GLN A CA 1
ATOM 744 C C . GLN A 1 94 ? -1.086 -8.903 1.585 1.00 94.12 94 GLN A C 1
ATOM 746 O O . GLN A 1 94 ? -1.397 -9.013 0.398 1.00 94.12 94 GLN A O 1
ATOM 751 N N . LEU A 1 95 ? -1.950 -8.458 2.502 1.00 95.88 95 LEU A N 1
ATOM 752 C CA . LEU A 1 95 ? -3.336 -8.119 2.169 1.00 95.88 95 LEU A CA 1
ATOM 753 C C . LEU A 1 95 ? -3.432 -6.910 1.234 1.00 95.88 95 LEU A C 1
ATOM 755 O O . LEU A 1 95 ? -4.307 -6.877 0.374 1.00 95.88 95 LEU A O 1
ATOM 759 N N . MET A 1 96 ? -2.521 -5.944 1.366 1.00 96.94 96 MET A N 1
ATOM 760 C CA . MET A 1 96 ? -2.458 -4.774 0.494 1.00 96.94 96 MET A CA 1
ATOM 761 C C . MET A 1 96 ? -2.060 -5.183 -0.919 1.00 96.94 96 MET A C 1
ATOM 763 O O . MET A 1 96 ? -2.692 -4.743 -1.875 1.00 96.94 96 MET A O 1
ATOM 767 N N . ASN A 1 97 ? -1.069 -6.064 -1.066 1.00 93.88 97 ASN A N 1
ATOM 768 C CA . ASN A 1 97 ? -0.656 -6.581 -2.368 1.00 93.88 97 ASN A CA 1
ATOM 769 C C . ASN A 1 97 ? -1.811 -7.276 -3.101 1.00 93.88 97 ASN A C 1
ATOM 771 O O . ASN A 1 97 ? -2.057 -7.022 -4.281 1.00 93.88 97 ASN A O 1
ATOM 775 N N . GLU A 1 98 ? -2.540 -8.140 -2.392 1.00 92.75 98 GLU A N 1
ATOM 776 C CA . GLU A 1 98 ? -3.697 -8.847 -2.939 1.00 92.75 98 GLU A CA 1
ATOM 777 C C . GLU A 1 98 ? -4.817 -7.870 -3.330 1.00 92.75 98 GLU A C 1
ATOM 779 O O . GLU A 1 98 ? -5.326 -7.925 -4.450 1.00 92.75 98 GLU A O 1
ATOM 784 N N . ALA A 1 99 ? -5.153 -6.930 -2.443 1.00 95.50 99 ALA A N 1
ATOM 785 C CA . ALA A 1 99 ? -6.186 -5.929 -2.681 1.00 95.50 99 ALA A CA 1
ATOM 786 C C . ALA A 1 99 ? -5.858 -5.007 -3.864 1.00 95.50 99 ALA A C 1
ATOM 788 O O . ALA A 1 99 ? -6.660 -4.868 -4.789 1.00 95.50 99 ALA A O 1
ATOM 789 N N . MET A 1 100 ? -4.647 -4.448 -3.906 1.00 95.94 100 MET A N 1
ATOM 790 C CA . MET A 1 100 ? -4.197 -3.624 -5.029 1.00 95.94 100 MET A CA 1
ATOM 791 C C . MET A 1 100 ? -4.183 -4.413 -6.341 1.00 95.94 100 MET A C 1
ATOM 793 O O . MET A 1 100 ? -4.542 -3.874 -7.389 1.00 95.94 100 MET A O 1
ATOM 797 N N . SER A 1 101 ? -3.812 -5.698 -6.303 1.00 92.75 101 SER A N 1
ATOM 798 C CA . SER A 1 101 ? -3.828 -6.559 -7.492 1.00 92.75 101 SER A CA 1
ATOM 799 C C . SER A 1 101 ? -5.237 -6.702 -8.067 1.00 92.75 101 SER A C 1
ATOM 801 O O . SER A 1 101 ? -5.389 -6.709 -9.288 1.00 92.75 101 SER A O 1
ATOM 803 N N . MET A 1 102 ? -6.269 -6.742 -7.217 1.00 93.38 102 MET A N 1
ATOM 804 C CA . MET A 1 102 ? -7.671 -6.756 -7.650 1.00 93.38 102 MET A CA 1
ATOM 805 C C . MET A 1 102 ? -8.139 -5.416 -8.231 1.00 93.38 102 MET A C 1
ATOM 807 O O . MET A 1 102 ? -9.038 -5.411 -9.069 1.00 93.38 102 MET A O 1
ATOM 811 N N . LYS A 1 103 ? -7.542 -4.292 -7.818 1.00 95.44 103 LYS A N 1
ATOM 812 C CA . LYS A 1 103 ? -7.935 -2.933 -8.241 1.00 95.44 103 LYS A CA 1
ATOM 813 C C . LYS A 1 103 ? -7.141 -2.378 -9.417 1.00 95.44 103 LYS A C 1
ATOM 815 O O . LYS A 1 103 ? -7.523 -1.371 -10.001 1.00 95.44 103 LYS A O 1
ATOM 820 N N . LEU A 1 104 ? -6.048 -3.025 -9.800 1.00 94.06 104 LEU A N 1
ATOM 821 C CA . LEU A 1 104 ? -5.242 -2.606 -10.941 1.00 94.06 104 LEU A CA 1
ATOM 822 C C . LEU A 1 104 ? -5.544 -3.460 -12.176 1.00 94.06 104 LEU A C 1
ATOM 824 O O . LEU A 1 104 ? -5.676 -4.673 -12.046 1.00 94.06 104 LEU A O 1
ATOM 828 N N . PRO A 1 105 ? -5.537 -2.899 -13.393 1.00 91.25 105 PRO A N 1
ATOM 829 C CA . PRO A 1 105 ? -5.529 -3.677 -14.628 1.00 91.25 105 PRO A CA 1
ATOM 830 C C . PRO A 1 105 ? -4.303 -4.584 -14.740 1.00 91.25 105 PRO A C 1
ATOM 832 O O . PRO A 1 105 ? -3.222 -4.221 -14.286 1.00 91.25 105 PRO A O 1
ATOM 835 N N . ALA A 1 106 ? -4.420 -5.720 -15.434 1.00 85.12 106 ALA A N 1
ATOM 836 C CA . ALA A 1 106 ? -3.323 -6.690 -15.595 1.00 85.12 106 ALA A CA 1
ATOM 837 C C . ALA A 1 106 ? -2.040 -6.111 -16.228 1.00 85.12 106 ALA A C 1
ATOM 839 O O . ALA A 1 106 ? -0.946 -6.611 -15.974 1.00 85.12 106 ALA A O 1
ATOM 840 N N . ARG A 1 107 ? -2.163 -5.036 -17.022 1.00 84.19 107 ARG A N 1
ATOM 841 C CA . ARG A 1 107 ? -1.027 -4.299 -17.607 1.00 84.19 107 ARG A CA 1
ATOM 842 C C . ARG A 1 107 ? -0.216 -3.491 -16.585 1.00 84.19 107 ARG A C 1
ATOM 844 O O . ARG A 1 107 ? 0.897 -3.083 -16.898 1.00 84.19 107 ARG A O 1
ATOM 851 N N . HIS A 1 108 ? -0.770 -3.251 -15.398 1.00 88.25 108 HIS A N 1
ATOM 852 C CA . HIS A 1 108 ? -0.088 -2.629 -14.269 1.00 88.25 108 HIS A CA 1
ATOM 853 C C . HIS A 1 108 ? 0.263 -3.726 -13.265 1.00 88.25 108 HIS A C 1
ATOM 855 O O . HIS A 1 108 ? -0.587 -4.203 -12.507 1.00 88.25 108 HIS A O 1
ATOM 861 N N . SER A 1 109 ? 1.517 -4.171 -13.300 1.00 83.31 109 SER A N 1
ATOM 862 C CA . SER A 1 109 ? 2.024 -5.118 -12.317 1.00 83.31 109 SER A CA 1
ATOM 863 C C . SER A 1 109 ? 2.509 -4.374 -11.082 1.00 83.31 109 SER A C 1
ATOM 865 O O . SER A 1 109 ? 3.136 -3.314 -11.177 1.00 83.31 109 SER A O 1
ATOM 867 N N . ILE A 1 110 ? 2.241 -4.976 -9.932 1.00 86.56 110 ILE A N 1
ATOM 868 C CA . ILE A 1 110 ? 2.843 -4.597 -8.664 1.00 86.56 110 ILE A CA 1
ATOM 869 C C . ILE A 1 110 ? 4.109 -5.425 -8.536 1.00 86.56 110 ILE A C 1
ATOM 871 O O . ILE A 1 110 ? 4.067 -6.646 -8.699 1.00 86.56 110 ILE A O 1
ATOM 875 N N . THR A 1 111 ? 5.224 -4.766 -8.267 1.00 82.38 111 THR A N 1
ATOM 876 C CA . THR A 1 111 ? 6.438 -5.456 -7.855 1.00 82.38 111 THR A CA 1
ATOM 877 C C . THR A 1 111 ? 6.543 -5.323 -6.340 1.00 82.38 111 THR A C 1
ATOM 879 O O . THR A 1 111 ? 6.918 -4.240 -5.879 1.00 82.38 111 THR A O 1
ATOM 882 N N . PRO A 1 112 ? 6.137 -6.354 -5.572 1.00 76.56 112 PRO A N 1
ATOM 883 C CA . PRO A 1 112 ? 6.345 -6.363 -4.134 1.00 76.56 112 PRO A CA 1
ATOM 884 C C . PRO A 1 112 ? 7.838 -6.493 -3.837 1.00 76.56 112 PRO A C 1
ATOM 886 O O . PRO A 1 112 ? 8.557 -7.110 -4.629 1.00 76.56 112 PRO A O 1
ATOM 889 N N . GLU A 1 113 ? 8.282 -5.905 -2.726 1.00 74.12 113 GLU A N 1
ATOM 890 C CA . GLU A 1 113 ? 9.680 -5.955 -2.269 1.00 74.12 113 GLU A CA 1
ATOM 891 C C . GLU A 1 113 ? 10.644 -5.640 -3.419 1.00 74.12 113 GLU A C 1
ATOM 893 O O . GLU A 1 113 ? 11.604 -6.362 -3.703 1.00 74.12 113 GLU A O 1
ATOM 898 N N . PHE A 1 114 ? 10.333 -4.581 -4.175 1.00 62.03 114 PHE A N 1
ATOM 899 C CA . PHE A 1 114 ? 11.101 -4.250 -5.358 1.00 62.03 114 PHE A CA 1
ATOM 900 C C . PHE A 1 114 ? 12.526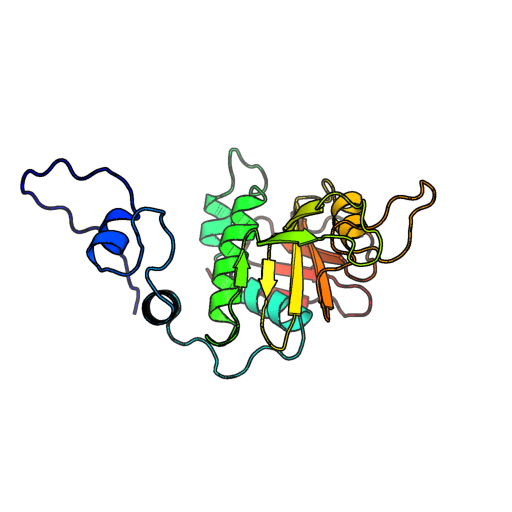 -3.942 -4.919 1.00 62.03 114 PHE A C 1
ATOM 902 O O . PHE A 1 114 ? 12.773 -2.913 -4.284 1.00 62.03 114 PHE A O 1
ATOM 909 N N . GLY A 1 115 ? 13.440 -4.849 -5.283 1.00 58.91 115 GLY A N 1
ATOM 910 C CA . GLY A 1 115 ? 14.883 -4.692 -5.182 1.00 58.91 115 GLY A CA 1
ATOM 911 C C . GLY A 1 115 ? 15.317 -3.489 -6.007 1.00 58.91 115 GLY A C 1
ATOM 912 O O . GLY A 1 115 ? 15.764 -3.602 -7.147 1.00 58.91 115 GLY A O 1
ATOM 913 N N . THR A 1 116 ? 15.134 -2.308 -5.437 1.00 54.97 116 THR A N 1
ATOM 914 C CA . THR A 1 116 ? 15.544 -1.043 -6.016 1.00 54.97 116 THR A CA 1
ATOM 915 C C . THR A 1 116 ? 17.051 -0.984 -5.926 1.00 54.97 116 THR A C 1
ATOM 917 O O . THR A 1 116 ? 17.629 -0.786 -4.860 1.00 54.97 116 THR A O 1
ATOM 920 N N . ILE A 1 117 ? 17.697 -1.176 -7.069 1.00 57.38 117 ILE A N 1
ATOM 921 C CA . ILE A 1 117 ? 19.101 -0.840 -7.236 1.00 57.38 117 ILE A CA 1
ATOM 922 C C . ILE A 1 117 ? 19.137 0.590 -7.763 1.00 57.38 117 ILE A C 1
ATOM 924 O O . ILE A 1 117 ? 19.017 0.841 -8.961 1.00 57.38 117 ILE A O 1
ATOM 928 N N . ALA A 1 118 ? 19.264 1.550 -6.853 1.00 54.06 118 ALA A N 1
ATOM 929 C CA . ALA A 1 118 ? 19.489 2.938 -7.219 1.00 54.06 118 ALA A CA 1
ATOM 930 C C . ALA A 1 118 ? 21.001 3.171 -7.345 1.00 54.06 118 ALA A C 1
ATOM 932 O O . ALA A 1 118 ? 21.705 3.307 -6.344 1.00 54.06 118 ALA A O 1
ATOM 933 N N . VAL A 1 119 ? 21.510 3.221 -8.578 1.00 54.44 119 VAL A N 1
ATOM 934 C CA . VAL A 1 119 ? 22.893 3.644 -8.853 1.00 54.44 119 VAL A CA 1
ATOM 935 C C . VAL A 1 119 ? 22.900 5.144 -9.111 1.00 54.44 119 VAL A C 1
ATOM 937 O O . VAL A 1 119 ? 22.077 5.649 -9.884 1.00 54.44 119 VAL A O 1
ATOM 940 N N . ASP A 1 120 ? 23.814 5.887 -8.479 1.00 58.12 120 ASP A N 1
ATOM 941 C CA . ASP A 1 120 ? 23.952 7.303 -8.794 1.00 58.12 120 ASP A CA 1
ATOM 942 C C . ASP A 1 120 ? 24.598 7.484 -10.177 1.00 58.12 120 ASP A C 1
ATOM 944 O O . ASP A 1 120 ? 25.788 7.692 -10.287 1.00 58.12 120 ASP A O 1
ATOM 948 N N . SER A 1 121 ? 23.805 7.434 -11.250 1.00 52.50 121 SER A N 1
ATOM 949 C CA . SER A 1 121 ? 24.263 7.682 -12.630 1.00 52.50 121 SER A CA 1
ATOM 950 C C . SER A 1 121 ? 25.069 8.971 -12.879 1.00 52.50 121 SER A C 1
ATOM 952 O O . SER A 1 121 ? 25.634 9.104 -13.959 1.00 52.50 121 SER A O 1
ATOM 954 N N . GLN A 1 122 ? 25.107 9.925 -11.939 1.00 56.69 122 GLN A N 1
ATOM 955 C CA . GLN A 1 122 ? 25.916 11.145 -12.052 1.00 56.69 122 GLN A CA 1
ATOM 956 C C . GLN A 1 122 ? 27.204 11.102 -11.221 1.00 56.69 122 GLN A C 1
ATOM 958 O O . GLN A 1 122 ? 28.047 11.980 -11.374 1.00 56.69 122 GLN A O 1
ATOM 963 N N . ASP A 1 123 ? 27.370 10.096 -10.365 1.00 61.53 123 ASP A N 1
ATOM 964 C CA . ASP A 1 123 ? 28.595 9.850 -9.614 1.00 61.53 123 ASP A CA 1
ATOM 965 C C . ASP A 1 123 ? 29.141 8.468 -10.014 1.00 61.53 123 ASP A C 1
ATOM 967 O O . ASP A 1 123 ? 28.600 7.444 -9.589 1.00 61.53 123 ASP A O 1
ATOM 971 N N . PRO A 1 124 ? 30.209 8.410 -10.831 1.00 61.84 124 PRO A N 1
ATOM 972 C CA . PRO A 1 124 ? 30.772 7.149 -11.307 1.00 61.84 124 PRO A CA 1
ATOM 973 C C . PRO A 1 124 ? 31.325 6.256 -10.182 1.00 61.84 124 PRO A C 1
ATOM 975 O O . PRO A 1 124 ? 31.547 5.071 -10.417 1.00 61.84 124 PRO A O 1
ATOM 978 N N . ASN A 1 125 ? 31.509 6.785 -8.966 1.00 71.50 125 ASN A N 1
ATOM 979 C CA . ASN A 1 125 ? 31.952 6.028 -7.793 1.00 71.50 125 ASN A CA 1
ATOM 980 C C . ASN A 1 125 ? 30.804 5.643 -6.850 1.00 71.50 125 ASN A C 1
ATOM 982 O O . ASN A 1 125 ? 31.039 5.018 -5.808 1.00 71.50 125 ASN A O 1
ATOM 986 N N . ALA A 1 126 ? 29.563 6.012 -7.169 1.00 62.00 126 ALA A N 1
ATOM 987 C CA . ALA A 1 126 ? 28.448 5.726 -6.291 1.00 62.00 126 ALA A CA 1
ATOM 988 C C . ALA A 1 126 ? 28.173 4.229 -6.220 1.00 62.00 126 ALA A C 1
ATOM 990 O O . ALA A 1 126 ? 27.801 3.578 -7.199 1.00 62.00 126 ALA A O 1
ATOM 991 N N . LYS A 1 127 ? 28.288 3.695 -5.005 1.00 65.25 127 LYS A N 1
ATOM 992 C CA . LYS A 1 127 ? 27.885 2.323 -4.722 1.00 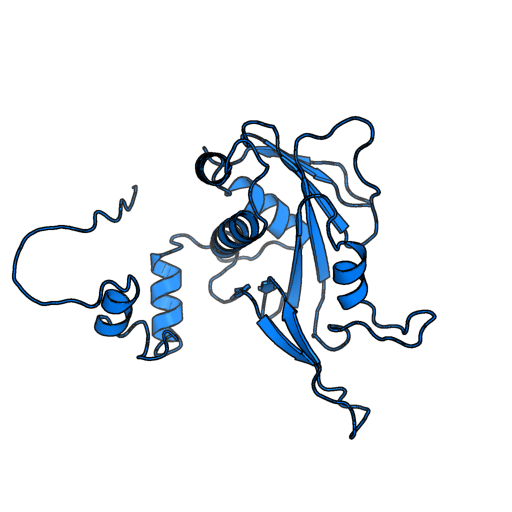65.25 127 LYS A CA 1
ATOM 993 C C . LYS A 1 127 ? 26.387 2.170 -5.013 1.00 65.25 127 LYS A C 1
ATOM 995 O O . LYS A 1 127 ? 25.610 3.047 -4.617 1.00 65.25 127 LYS A O 1
ATOM 1000 N N . PRO A 1 128 ? 25.968 1.075 -5.670 1.00 62.31 128 PRO A N 1
ATOM 1001 C CA . PRO A 1 128 ? 24.559 0.756 -5.816 1.00 62.31 128 PRO A CA 1
ATOM 1002 C C . PRO A 1 128 ? 23.896 0.751 -4.442 1.00 62.31 128 PRO A C 1
ATOM 1004 O O . PRO A 1 128 ? 24.321 0.024 -3.544 1.00 62.31 128 PRO A O 1
ATOM 1007 N N . VAL A 1 129 ? 22.875 1.584 -4.264 1.00 59.00 129 VAL A N 1
ATOM 1008 C CA . VAL A 1 129 ? 22.071 1.543 -3.050 1.00 59.00 129 VAL A CA 1
ATOM 1009 C C . VAL A 1 129 ? 20.966 0.535 -3.297 1.00 59.00 129 VAL A C 1
ATOM 1011 O O . VAL A 1 129 ? 20.086 0.776 -4.123 1.00 59.00 129 VAL A O 1
ATOM 1014 N N . THR A 1 130 ? 21.046 -0.600 -2.611 1.00 63.28 130 THR A N 1
ATOM 1015 C CA . THR A 1 130 ? 20.033 -1.652 -2.667 1.00 63.28 130 THR A CA 1
ATOM 1016 C C . THR A 1 130 ? 18.987 -1.414 -1.589 1.00 63.28 130 THR A C 1
ATOM 1018 O O . THR A 1 130 ? 19.308 -1.140 -0.428 1.00 63.28 130 THR A O 1
ATOM 1021 N N . GLY A 1 131 ? 17.713 -1.477 -1.958 1.00 66.00 131 GLY A N 1
ATOM 1022 C CA . GLY A 1 131 ? 16.607 -1.446 -1.013 1.00 66.00 131 GLY A CA 1
ATOM 1023 C C . GLY A 1 131 ? 15.394 -2.197 -1.475 1.00 66.00 131 GLY A C 1
ATOM 1024 O O . GLY A 1 131 ? 15.208 -2.391 -2.668 1.00 66.00 131 GLY A O 1
ATOM 1025 N N . GLU A 1 132 ? 14.575 -2.565 -0.508 1.00 80.75 132 GLU A N 1
ATOM 1026 C CA . GLU A 1 132 ? 13.300 -3.220 -0.732 1.00 80.75 132 GLU A CA 1
ATOM 1027 C C . GLU A 1 132 ? 12.228 -2.163 -0.514 1.00 80.75 132 GLU A C 1
ATOM 1029 O O . GLU A 1 132 ? 11.995 -1.713 0.604 1.00 80.75 132 GLU A O 1
ATOM 1034 N N . LEU A 1 133 ? 11.680 -1.680 -1.627 1.00 86.31 133 LEU A N 1
ATOM 1035 C CA . LEU A 1 133 ? 10.475 -0.867 -1.625 1.00 86.31 133 LEU A CA 1
ATOM 1036 C C . LEU A 1 133 ? 9.290 -1.826 -1.534 1.00 86.31 133 LEU A C 1
ATOM 1038 O O . LEU A 1 133 ? 9.171 -2.689 -2.404 1.00 86.31 133 LEU A O 1
ATOM 1042 N N . ASP A 1 134 ? 8.409 -1.648 -0.549 1.00 92.88 134 ASP A N 1
ATOM 1043 C CA . ASP A 1 134 ? 7.295 -2.578 -0.332 1.00 92.88 134 ASP A CA 1
ATOM 1044 C C . ASP A 1 134 ? 6.459 -2.793 -1.592 1.00 92.88 134 ASP A C 1
ATOM 1046 O O . ASP A 1 134 ? 6.226 -3.938 -1.973 1.00 92.88 134 ASP A O 1
ATOM 1050 N N . PHE A 1 135 ? 6.059 -1.712 -2.277 1.00 93.88 135 PHE A N 1
ATOM 1051 C CA . PHE A 1 135 ? 5.319 -1.806 -3.536 1.00 93.88 135 PHE A CA 1
ATOM 1052 C C . PHE A 1 135 ? 5.742 -0.761 -4.562 1.00 93.88 135 PHE A C 1
ATOM 1054 O O . PHE A 1 135 ? 5.738 0.446 -4.301 1.00 93.88 135 PHE A O 1
ATOM 1061 N N . TYR A 1 136 ? 5.988 -1.233 -5.785 1.00 92.00 136 TYR A N 1
ATOM 1062 C CA . TYR A 1 136 ? 6.091 -0.397 -6.977 1.00 92.00 136 TYR A CA 1
ATOM 1063 C C . TYR A 1 136 ? 5.022 -0.775 -8.006 1.00 92.00 136 TYR A C 1
ATOM 1065 O O . TYR A 1 136 ? 5.003 -1.904 -8.498 1.00 92.00 136 TYR A O 1
ATOM 1073 N N . VAL A 1 137 ? 4.155 0.172 -8.372 1.00 91.44 137 VAL A N 1
ATOM 1074 C CA . VAL A 1 137 ? 3.178 0.004 -9.459 1.00 91.44 137 VAL A CA 1
ATOM 1075 C C . VAL A 1 137 ? 3.784 0.524 -10.756 1.00 91.44 137 VAL A C 1
ATOM 1077 O O . VAL A 1 137 ? 4.040 1.721 -10.908 1.00 91.44 137 VAL A O 1
ATOM 1080 N N . ASN A 1 138 ? 4.004 -0.379 -11.708 1.00 84.94 138 ASN A N 1
ATOM 1081 C CA . ASN A 1 138 ? 4.764 -0.082 -12.916 1.00 84.94 138 ASN A CA 1
ATOM 1082 C C . ASN A 1 138 ? 3.963 0.645 -14.023 1.00 84.94 138 ASN A C 1
ATOM 1084 O O . ASN A 1 138 ? 2.815 1.083 -13.874 1.00 84.94 138 ASN A O 1
ATOM 1088 N N . GLY A 1 139 ? 4.604 0.763 -15.189 1.00 85.06 139 GLY A N 1
ATOM 1089 C CA . GLY A 1 139 ? 3.996 1.282 -16.407 1.00 85.06 139 GLY A CA 1
ATOM 1090 C C . GLY A 1 139 ? 3.840 2.796 -16.359 1.00 85.06 139 GLY A C 1
ATOM 1091 O O . GLY A 1 139 ? 4.780 3.525 -16.048 1.00 85.06 139 GLY A O 1
ATOM 1092 N N . GLN A 1 140 ? 2.651 3.284 -16.702 1.00 89.44 140 GLN A N 1
ATOM 1093 C CA . GLN A 1 140 ? 2.377 4.721 -16.729 1.00 89.44 140 GLN A CA 1
ATOM 1094 C C . GLN A 1 140 ? 2.113 5.322 -15.343 1.00 89.44 140 GLN A C 1
ATOM 1096 O O . GLN A 1 140 ? 2.213 6.542 -15.211 1.00 89.44 140 GLN A O 1
ATOM 1101 N N . MET A 1 141 ? 1.804 4.504 -14.332 1.00 93.19 141 MET A N 1
ATOM 1102 C CA . MET A 1 141 ? 1.487 4.993 -12.988 1.00 93.19 141 MET A CA 1
ATOM 1103 C C . MET A 1 141 ? 2.745 5.379 -12.218 1.00 93.19 141 MET A C 1
ATOM 1105 O O . MET A 1 141 ? 2.845 6.515 -11.762 1.00 93.19 141 MET A O 1
ATOM 1109 N N . LYS A 1 142 ? 3.742 4.483 -12.159 1.00 92.12 142 LYS A N 1
ATOM 1110 C CA . LYS A 1 142 ? 5.010 4.710 -11.442 1.00 92.12 142 LYS A CA 1
ATOM 1111 C C . LYS A 1 142 ? 4.742 5.186 -10.011 1.00 92.12 142 LYS A C 1
ATOM 1113 O O . LYS A 1 142 ? 5.210 6.248 -9.597 1.00 92.12 142 LYS A O 1
ATOM 1118 N N . TRP A 1 143 ? 3.905 4.443 -9.296 1.00 96.19 143 TRP A N 1
ATOM 1119 C CA . TRP A 1 143 ? 3.536 4.750 -7.917 1.00 96.19 143 TRP A CA 1
ATOM 1120 C C . TRP A 1 143 ? 4.346 3.911 -6.945 1.00 96.19 143 TRP A C 1
ATOM 1122 O O . TRP A 1 143 ? 4.590 2.734 -7.205 1.00 96.19 143 TRP A O 1
ATOM 1132 N N . CYS A 1 144 ? 4.726 4.512 -5.822 1.00 95.50 144 CYS A N 1
ATOM 1133 C CA . CYS A 1 144 ? 5.458 3.829 -4.763 1.00 95.50 144 CYS A CA 1
ATOM 1134 C C . CYS A 1 144 ? 4.644 3.829 -3.470 1.00 95.50 144 CYS A C 1
ATOM 1136 O O . CYS A 1 144 ? 4.095 4.860 -3.079 1.00 95.50 144 CYS A O 1
ATOM 1138 N N . ILE A 1 145 ? 4.606 2.695 -2.781 1.00 97.25 145 ILE A N 1
ATOM 1139 C CA . ILE A 1 145 ? 4.046 2.602 -1.434 1.00 97.25 145 ILE A CA 1
ATOM 1140 C C . ILE A 1 145 ? 5.091 1.950 -0.538 1.00 97.25 145 ILE A C 1
ATOM 1142 O O . ILE A 1 145 ? 5.663 0.926 -0.894 1.00 97.25 145 ILE A O 1
ATOM 1146 N N . GLU A 1 146 ? 5.327 2.570 0.609 1.00 96.50 146 GLU A N 1
ATOM 1147 C CA . GLU A 1 146 ? 6.006 1.981 1.765 1.00 96.50 146 GLU A CA 1
ATOM 1148 C C . GLU A 1 146 ? 4.960 1.831 2.868 1.00 96.50 146 GLU A C 1
ATOM 1150 O O . GLU A 1 146 ? 4.100 2.701 3.021 1.00 96.50 146 GLU A O 1
ATOM 1155 N N . MET A 1 147 ? 5.009 0.753 3.634 1.00 96.75 147 MET A N 1
ATOM 1156 C CA . MET A 1 147 ? 4.115 0.512 4.753 1.00 96.75 147 MET A CA 1
ATOM 1157 C C . MET A 1 147 ? 4.921 0.480 6.041 1.00 96.75 147 MET A C 1
ATOM 1159 O O . MET A 1 147 ? 6.027 -0.035 6.095 1.00 96.75 147 MET A O 1
ATOM 1163 N N . VAL A 1 148 ? 4.347 1.049 7.091 1.00 96.94 148 VAL A N 1
ATOM 1164 C CA . VAL A 1 148 ? 4.866 0.921 8.448 1.00 96.94 148 VAL A CA 1
ATOM 1165 C C . VAL A 1 148 ? 3.721 0.629 9.397 1.00 96.94 148 VAL A C 1
ATOM 1167 O O . VAL A 1 148 ? 2.545 0.874 9.100 1.00 96.94 148 VAL A O 1
ATOM 1170 N N . ARG A 1 149 ? 4.058 0.135 10.583 1.00 95.56 149 ARG A N 1
ATOM 1171 C CA . ARG A 1 149 ? 3.085 -0.160 11.631 1.00 95.56 149 ARG A CA 1
ATOM 1172 C C . ARG A 1 149 ? 3.313 0.719 12.852 1.00 95.56 149 ARG A C 1
ATOM 1174 O O . ARG A 1 149 ? 4.417 0.783 13.376 1.00 95.56 149 ARG A O 1
ATOM 1181 N N . GLN A 1 150 ? 2.242 1.322 13.369 1.00 94.75 150 GLN A N 1
ATOM 1182 C CA . GLN A 1 150 ? 2.254 2.084 14.623 1.00 94.75 150 GLN A CA 1
ATOM 1183 C C . GLN A 1 150 ? 3.343 3.169 14.667 1.00 94.75 150 GLN A C 1
ATOM 1185 O O . GLN A 1 150 ? 3.948 3.398 15.712 1.00 94.75 150 GLN A O 1
ATOM 1190 N N . CYS A 1 151 ? 3.555 3.875 13.551 1.00 94.50 151 CYS A N 1
ATOM 1191 C CA . CYS A 1 151 ? 4.571 4.924 13.409 1.00 94.50 151 CYS A CA 1
ATOM 1192 C C . CYS A 1 151 ? 6.033 4.450 13.505 1.00 94.50 151 CYS A C 1
ATOM 1194 O O . CYS A 1 151 ? 6.931 5.298 13.472 1.00 94.50 151 CYS A O 1
ATOM 1196 N N . ASP A 1 152 ? 6.285 3.148 13.644 1.00 94.25 152 ASP A N 1
ATOM 1197 C CA . ASP A 1 152 ? 7.637 2.617 13.785 1.00 94.25 152 ASP A CA 1
ATOM 1198 C C . ASP A 1 152 ? 8.437 2.876 12.503 1.00 94.25 152 ASP A C 1
ATOM 1200 O O . ASP A 1 152 ? 7.943 2.664 11.400 1.00 94.25 152 ASP A O 1
ATOM 1204 N N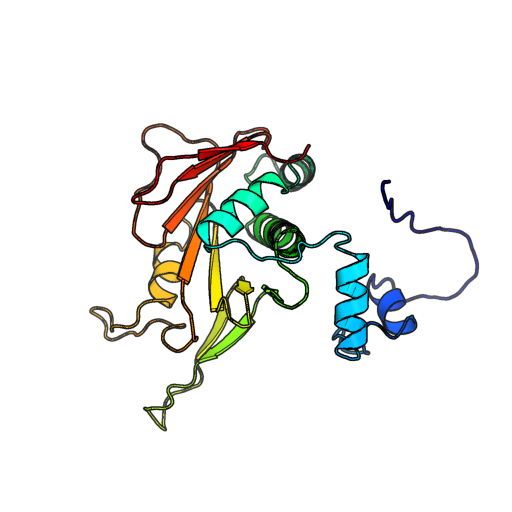 . GLY A 1 153 ? 9.631 3.453 12.631 1.00 92.56 153 GLY A N 1
ATOM 1205 C CA . GLY A 1 153 ? 10.474 3.792 11.479 1.00 92.56 153 GLY A CA 1
ATOM 1206 C C . GLY A 1 153 ? 9.915 4.837 10.494 1.00 92.56 153 GLY A C 1
ATOM 1207 O O . GLY A 1 153 ? 10.572 5.113 9.491 1.00 92.56 153 GLY A O 1
ATOM 1208 N N . ILE A 1 154 ? 8.767 5.489 10.747 1.00 94.19 154 ILE A N 1
ATOM 1209 C CA . ILE A 1 154 ? 8.105 6.354 9.741 1.00 94.19 154 ILE A CA 1
ATOM 1210 C C . ILE A 1 154 ? 9.034 7.429 9.155 1.00 94.19 154 ILE A C 1
ATOM 1212 O O . ILE A 1 154 ? 9.016 7.692 7.953 1.00 94.19 154 ILE A O 1
ATOM 1216 N N . GLY A 1 155 ? 9.873 8.048 9.992 1.00 92.88 155 GLY A N 1
ATOM 1217 C CA . GLY A 1 155 ? 10.787 9.107 9.569 1.00 92.88 155 GLY A CA 1
ATOM 1218 C C . GLY A 1 155 ? 11.871 8.597 8.620 1.00 92.88 155 GLY A C 1
ATOM 1219 O O . GLY A 1 155 ? 12.262 9.310 7.695 1.00 92.88 155 GLY A O 1
ATOM 1220 N N . GLU A 1 156 ? 12.311 7.353 8.814 1.00 91.75 156 GLU A N 1
ATOM 1221 C CA . GLU A 1 156 ? 13.248 6.679 7.922 1.00 91.75 156 GLU A CA 1
ATOM 1222 C C . GLU A 1 156 ? 12.591 6.417 6.565 1.00 91.75 156 GLU A C 1
ATOM 1224 O O . GLU A 1 156 ? 13.124 6.859 5.547 1.00 91.75 156 GLU A O 1
ATOM 1229 N N . HIS A 1 157 ? 11.409 5.790 6.543 1.00 93.50 157 HIS A N 1
ATOM 1230 C CA . HIS A 1 157 ? 10.694 5.458 5.304 1.00 93.50 157 HIS A CA 1
ATOM 1231 C C . HIS A 1 157 ? 10.341 6.719 4.500 1.00 93.50 157 HIS A C 1
ATOM 1233 O O . HIS A 1 157 ? 10.606 6.788 3.301 1.00 93.50 157 HIS A O 1
ATOM 1239 N N . MET A 1 158 ? 9.865 7.778 5.163 1.00 94.06 158 MET A N 1
ATOM 1240 C CA . MET A 1 158 ? 9.665 9.091 4.534 1.00 94.06 158 MET A CA 1
ATOM 1241 C C . MET A 1 158 ? 10.985 9.676 4.004 1.00 94.06 158 MET A C 1
ATOM 1243 O O . MET A 1 158 ? 11.040 10.252 2.915 1.00 94.06 158 MET A O 1
ATOM 1247 N N . GLY A 1 159 ? 12.076 9.514 4.758 1.00 91.12 159 GLY A N 1
ATOM 1248 C CA . GLY A 1 159 ? 13.421 9.936 4.374 1.00 91.12 159 GLY A CA 1
ATOM 1249 C C . GLY A 1 159 ? 13.941 9.260 3.104 1.00 91.12 159 GLY A C 1
ATOM 1250 O O . GLY A 1 159 ? 14.653 9.903 2.327 1.00 91.12 159 GLY A O 1
ATOM 1251 N N . ARG A 1 160 ? 13.540 8.008 2.832 1.00 90.38 160 ARG A N 1
ATOM 1252 C CA . ARG A 1 160 ? 13.963 7.255 1.637 1.00 90.38 160 ARG A CA 1
ATOM 1253 C C . ARG A 1 160 ? 13.570 7.954 0.331 1.00 90.38 160 ARG A C 1
ATOM 1255 O O . ARG A 1 160 ? 14.312 7.842 -0.642 1.00 90.38 160 ARG A O 1
ATOM 1262 N N . PHE A 1 161 ? 12.489 8.733 0.306 1.00 90.12 161 PHE A N 1
ATOM 1263 C CA . PHE A 1 161 ? 12.014 9.439 -0.894 1.00 90.12 161 PHE A CA 1
ATOM 1264 C C . PHE A 1 161 ? 12.589 10.853 -1.080 1.00 90.12 161 PHE A C 1
ATOM 1266 O O . PHE A 1 161 ? 12.358 11.486 -2.114 1.00 90.12 161 PHE A O 1
ATOM 1273 N N . LYS A 1 162 ? 13.356 11.378 -0.114 1.00 88.12 162 LYS A N 1
ATOM 1274 C CA . LYS A 1 162 ? 13.907 12.739 -0.200 1.00 88.12 162 LYS A CA 1
ATOM 1275 C C . LYS A 1 162 ? 14.892 12.870 -1.365 1.00 88.12 162 LYS A C 1
ATOM 1277 O O . LYS A 1 162 ? 15.915 12.189 -1.422 1.00 88.12 162 LYS A O 1
ATOM 1282 N N . LYS A 1 163 ? 14.600 13.798 -2.283 1.00 82.56 163 LYS A N 1
ATOM 1283 C CA . LYS A 1 163 ? 15.477 14.124 -3.423 1.00 82.56 163 LYS A CA 1
ATOM 1284 C C . LYS A 1 163 ? 16.683 14.975 -3.021 1.00 82.56 163 LYS A C 1
ATOM 1286 O O . LYS A 1 163 ? 17.746 14.852 -3.622 1.00 82.56 163 LYS A O 1
ATOM 1291 N N . VAL A 1 164 ? 16.503 15.829 -2.015 1.00 82.44 164 VAL A N 1
ATOM 1292 C CA . VAL A 1 164 ? 17.527 16.749 -1.504 1.00 82.44 164 VAL A CA 1
ATOM 1293 C C . VAL A 1 164 ? 18.275 16.092 -0.345 1.00 82.44 164 VAL A C 1
ATOM 1295 O O . VAL A 1 164 ? 17.709 15.256 0.362 1.00 82.44 164 VAL A O 1
ATOM 1298 N N . GLN A 1 165 ? 19.545 16.461 -0.170 1.00 80.81 165 GLN A N 1
ATOM 1299 C CA . GLN A 1 165 ? 20.338 16.038 0.980 1.00 80.81 165 GLN A CA 1
ATOM 1300 C C . GLN A 1 165 ? 19.724 16.539 2.290 1.00 80.81 165 GLN A C 1
ATOM 1302 O O . GLN A 1 165 ? 19.209 17.655 2.361 1.00 80.81 165 GLN A O 1
ATOM 1307 N N . ASP A 1 166 ? 19.774 15.707 3.327 1.00 78.88 166 ASP A N 1
ATOM 1308 C CA . ASP A 1 166 ? 19.486 16.148 4.687 1.00 78.88 166 ASP A CA 1
ATOM 1309 C C . ASP A 1 166 ? 20.636 17.005 5.254 1.00 78.88 166 ASP A C 1
ATOM 1311 O O . ASP A 1 166 ? 21.677 17.196 4.622 1.00 78.88 166 ASP A O 1
ATOM 1315 N N . SER A 1 167 ? 20.466 17.519 6.475 1.00 78.88 167 SER A N 1
ATOM 1316 C CA . SER A 1 167 ? 21.489 18.320 7.165 1.00 78.88 167 SER A CA 1
ATOM 1317 C C . SER A 1 167 ? 22.794 17.565 7.445 1.00 78.88 167 SER A C 1
ATOM 1319 O O . SER A 1 167 ? 23.783 18.182 7.831 1.00 78.88 167 SER A O 1
ATOM 1321 N N . LYS A 1 168 ? 22.807 16.242 7.255 1.00 78.56 168 LYS A N 1
ATOM 1322 C CA . LYS A 1 168 ? 23.969 15.362 7.405 1.00 78.56 168 LYS A CA 1
ATOM 1323 C C . LYS A 1 168 ? 24.564 14.955 6.049 1.00 78.56 168 LYS A C 1
ATOM 1325 O O . LYS A 1 168 ? 25.468 14.128 6.013 1.00 78.56 168 LYS A O 1
ATOM 1330 N N . GLY A 1 169 ? 24.071 15.512 4.939 1.00 78.25 169 GLY A N 1
ATOM 1331 C CA . GLY A 1 169 ? 24.537 15.211 3.584 1.00 78.25 169 GLY A CA 1
ATOM 1332 C C . GLY A 1 169 ? 23.981 13.912 2.985 1.00 78.25 169 GLY A C 1
ATOM 1333 O O . GLY A 1 169 ? 24.331 13.571 1.850 1.00 78.25 169 GLY A O 1
ATOM 1334 N N . ASN A 1 170 ? 23.099 13.192 3.689 1.00 78.06 170 ASN A N 1
ATOM 1335 C CA . ASN A 1 170 ? 22.528 11.940 3.196 1.00 78.06 170 ASN A CA 1
ATOM 1336 C C . ASN A 1 170 ? 21.426 12.223 2.179 1.00 78.06 170 ASN A C 1
ATOM 1338 O O . ASN A 1 170 ? 20.565 13.075 2.394 1.00 78.06 170 ASN A O 1
ATOM 1342 N N . LYS A 1 171 ? 21.414 11.469 1.079 1.00 81.50 171 LYS A N 1
ATOM 1343 C CA . LYS A 1 171 ? 20.333 11.517 0.089 1.00 81.50 171 LYS A CA 1
ATOM 1344 C C . LYS A 1 171 ? 19.347 10.373 0.325 1.00 81.50 171 LYS A C 1
ATOM 1346 O O . LYS A 1 171 ? 19.746 9.296 0.765 1.00 81.50 171 LYS A O 1
ATOM 1351 N N . GLY A 1 172 ? 18.084 10.572 -0.050 1.00 84.81 172 GLY A N 1
ATOM 1352 C CA . GLY A 1 172 ? 17.079 9.516 -0.001 1.00 84.81 172 GLY A CA 1
ATOM 1353 C C . GLY A 1 172 ? 17.475 8.304 -0.849 1.00 84.81 172 GLY A C 1
ATOM 1354 O O . GLY A 1 172 ? 18.001 8.425 -1.964 1.00 84.81 172 GLY A O 1
ATOM 1355 N N . LYS A 1 173 ? 17.208 7.118 -0.305 1.00 83.75 173 LYS A N 1
ATOM 1356 C CA . LYS A 1 173 ? 17.461 5.822 -0.938 1.00 83.75 173 LYS A CA 1
ATOM 1357 C C . LYS A 1 173 ? 16.826 5.712 -2.327 1.00 83.75 173 LYS A C 1
ATOM 1359 O O . LYS A 1 173 ? 17.490 5.341 -3.288 1.00 83.75 173 LYS A O 1
ATOM 1364 N N . TYR A 1 174 ? 15.571 6.135 -2.446 1.00 83.56 174 TYR A N 1
ATOM 1365 C CA . TYR A 1 174 ? 14.750 6.035 -3.652 1.00 83.56 174 TYR A CA 1
ATOM 1366 C C . TYR A 1 174 ? 14.733 7.311 -4.488 1.00 83.56 174 TYR A C 1
ATOM 1368 O O . TYR A 1 174 ? 13.925 7.433 -5.402 1.00 83.56 174 TYR A O 1
ATOM 1376 N N . ARG A 1 175 ? 15.644 8.262 -4.242 1.00 81.25 175 ARG A N 1
ATOM 1377 C CA . ARG A 1 175 ? 15.707 9.539 -4.981 1.00 81.25 175 ARG A CA 1
ATOM 1378 C C . ARG A 1 175 ? 15.786 9.386 -6.510 1.00 81.25 175 ARG A C 1
ATOM 1380 O O . ARG A 1 175 ? 15.490 10.339 -7.224 1.00 81.25 175 ARG A O 1
ATOM 1387 N N . LYS A 1 176 ? 16.238 8.220 -6.991 1.00 79.31 176 LYS A N 1
ATOM 1388 C CA . LYS A 1 176 ? 16.401 7.878 -8.414 1.00 79.31 176 LYS A CA 1
ATOM 1389 C C . LYS A 1 176 ? 15.361 6.902 -8.950 1.00 79.31 176 LYS A C 1
ATOM 1391 O O . LYS A 1 176 ? 15.378 6.616 -10.142 1.00 79.31 176 LYS A O 1
ATOM 1396 N N . VAL A 1 177 ? 14.482 6.385 -8.096 1.00 81.50 177 VAL A N 1
ATOM 1397 C CA . VAL A 1 177 ? 13.349 5.591 -8.564 1.00 81.50 177 VAL A CA 1
ATOM 1398 C C . VAL A 1 177 ? 12.430 6.543 -9.314 1.00 81.50 177 VAL A C 1
ATOM 1400 O O . VAL A 1 177 ? 12.011 7.571 -8.778 1.00 81.50 177 VAL A O 1
ATOM 1403 N N . GLU A 1 178 ? 12.155 6.232 -10.575 1.00 83.56 178 GLU A N 1
ATOM 1404 C CA . GLU A 1 178 ? 11.217 7.021 -11.354 1.00 83.56 178 GLU A CA 1
ATOM 1405 C C . GLU A 1 178 ? 9.811 6.810 -10.784 1.00 83.56 178 GLU A C 1
ATOM 1407 O O . GLU A 1 178 ? 9.247 5.717 -10.879 1.00 83.56 178 GLU A O 1
ATOM 1412 N N . MET A 1 179 ? 9.268 7.861 -10.170 1.00 89.56 179 MET A N 1
ATOM 1413 C CA . MET A 1 179 ? 7.972 7.842 -9.502 1.00 89.56 179 MET A CA 1
ATOM 1414 C C . MET A 1 179 ? 7.182 9.118 -9.806 1.00 89.56 179 MET A C 1
ATOM 1416 O O . MET A 1 179 ? 7.760 10.207 -9.879 1.00 89.56 179 MET A O 1
ATOM 1420 N N . LYS A 1 180 ? 5.862 8.988 -9.958 1.00 93.88 180 LYS A N 1
ATOM 1421 C CA . LYS A 1 180 ? 4.933 10.122 -10.096 1.00 93.88 180 LYS A CA 1
ATOM 1422 C C . LYS A 1 180 ? 4.313 10.526 -8.764 1.00 93.88 180 LYS A C 1
ATOM 1424 O O . LYS A 1 180 ? 4.168 11.711 -8.490 1.00 93.88 180 LYS A O 1
ATOM 1429 N N . GLU A 1 181 ? 3.973 9.541 -7.943 1.00 95.81 181 GLU A N 1
ATOM 1430 C CA . GLU A 1 181 ? 3.342 9.727 -6.639 1.00 95.81 181 GLU A CA 1
ATOM 1431 C C . GLU A 1 181 ? 3.850 8.644 -5.685 1.00 95.81 181 GLU A C 1
ATOM 1433 O O . GLU A 1 181 ? 4.185 7.536 -6.114 1.00 95.81 181 GLU A O 1
ATOM 1438 N N . TYR A 1 182 ? 3.922 8.968 -4.398 1.00 96.88 182 TYR A N 1
ATOM 1439 C CA . TYR A 1 182 ? 4.216 7.988 -3.365 1.00 96.88 182 TYR A CA 1
ATOM 1440 C C . TYR A 1 182 ? 3.454 8.296 -2.079 1.00 96.88 182 TYR A C 1
ATOM 1442 O O . TYR A 1 182 ? 3.142 9.460 -1.800 1.00 96.88 182 TYR A O 1
ATOM 1450 N N . TYR A 1 183 ? 3.211 7.247 -1.297 1.00 98.06 183 TYR A N 1
ATOM 1451 C CA . TYR A 1 183 ? 2.777 7.352 0.091 1.00 98.06 183 TYR A CA 1
ATOM 1452 C C . TYR A 1 183 ? 3.594 6.429 0.988 1.00 98.06 183 TYR A C 1
ATOM 1454 O O . TYR A 1 183 ? 3.917 5.305 0.608 1.00 98.06 183 TYR A O 1
ATOM 1462 N N . VAL A 1 184 ? 3.860 6.891 2.207 1.00 97.94 184 VAL A N 1
ATOM 1463 C CA . VAL A 1 184 ? 4.181 6.006 3.327 1.00 97.94 184 VAL A CA 1
ATOM 1464 C C . VAL A 1 184 ? 2.907 5.809 4.143 1.00 97.94 184 VAL A C 1
ATOM 1466 O O . VAL A 1 184 ? 2.331 6.774 4.657 1.00 97.94 184 VAL A O 1
ATOM 1469 N N . VAL A 1 185 ? 2.434 4.568 4.193 1.00 98.38 185 VAL A N 1
ATOM 1470 C CA . VAL A 1 185 ? 1.173 4.153 4.805 1.00 98.38 185 VAL A CA 1
ATOM 1471 C C . VAL A 1 185 ? 1.443 3.647 6.218 1.00 98.38 185 VAL A C 1
ATOM 1473 O O . VAL A 1 185 ? 2.038 2.594 6.412 1.00 98.38 185 VAL A O 1
ATOM 1476 N N . ASP A 1 186 ? 0.985 4.395 7.213 1.00 98.12 186 ASP A N 1
ATOM 1477 C CA . ASP A 1 186 ? 1.114 4.070 8.631 1.00 98.12 186 ASP A CA 1
ATOM 1478 C C . ASP A 1 186 ? -0.156 3.373 9.132 1.00 98.12 186 ASP A C 1
ATOM 1480 O O . ASP A 1 186 ? -1.197 4.011 9.322 1.00 98.12 186 ASP A O 1
ATOM 1484 N N . CYS A 1 187 ? -0.069 2.057 9.331 1.00 98.25 187 CYS A N 1
ATOM 1485 C CA . CYS A 1 187 ? -1.164 1.231 9.831 1.00 98.25 187 CYS A CA 1
ATOM 1486 C C . CYS A 1 187 ? -1.218 1.278 11.361 1.00 98.25 187 CYS A C 1
ATOM 1488 O O . CYS A 1 187 ? -0.266 0.894 12.051 1.00 98.25 187 CYS A O 1
ATOM 1490 N N . ARG A 1 188 ? -2.355 1.710 11.909 1.00 97.56 188 ARG A N 1
ATOM 1491 C CA . ARG A 1 188 ? -2.575 1.915 13.345 1.00 97.56 188 ARG A CA 1
ATOM 1492 C C . ARG A 1 188 ? -3.846 1.225 13.826 1.00 97.56 188 ARG A C 1
ATOM 1494 O O . ARG A 1 188 ? -4.773 0.988 13.057 1.00 97.56 188 ARG A O 1
ATOM 1501 N N . SER A 1 189 ? -3.886 0.944 15.125 1.00 96.25 189 SER A N 1
ATOM 1502 C CA . SER A 1 189 ? -5.113 0.567 15.833 1.00 96.25 189 SER A CA 1
ATOM 1503 C C . SER A 1 189 ? -6.122 1.723 15.848 1.00 96.25 189 SER A C 1
ATOM 1505 O O . SER A 1 189 ? -5.860 2.792 15.282 1.00 96.25 189 SER A O 1
ATOM 1507 N N . ALA A 1 190 ? -7.246 1.526 16.540 1.00 95.69 190 ALA A N 1
ATOM 1508 C CA . ALA A 1 190 ? -8.321 2.503 16.616 1.00 95.69 190 ALA A CA 1
ATOM 1509 C C . ALA A 1 190 ? -7.805 3.905 16.987 1.00 95.69 190 ALA A C 1
ATOM 1511 O O . ALA A 1 190 ? -6.879 4.076 17.794 1.00 95.69 190 ALA A O 1
ATOM 1512 N N . LYS A 1 191 ? -8.383 4.926 16.343 1.00 93.00 191 LYS A N 1
ATOM 1513 C CA . LYS A 1 191 ? -7.970 6.322 16.506 1.00 93.00 191 LYS A CA 1
ATOM 1514 C C . LYS A 1 191 ? -8.307 6.801 17.918 1.00 93.00 191 LYS A C 1
ATOM 1516 O O . LYS A 1 191 ? -9.455 7.102 18.221 1.00 93.00 191 LYS A O 1
ATOM 1521 N N . ASN A 1 192 ? -7.280 6.943 18.752 1.00 86.81 192 ASN A N 1
ATOM 1522 C CA . ASN A 1 192 ? -7.408 7.512 20.091 1.00 86.81 192 ASN A CA 1
ATOM 1523 C C . ASN A 1 192 ? -7.067 9.011 20.078 1.00 86.81 192 ASN A C 1
ATOM 1525 O O . ASN A 1 192 ? -6.001 9.422 19.608 1.00 86.81 192 ASN A O 1
ATOM 1529 N N . GLY A 1 193 ? -7.965 9.841 20.614 1.00 88.25 193 GLY A N 1
ATOM 1530 C CA . GLY A 1 193 ? -7.765 11.288 20.725 1.00 88.25 193 GLY A CA 1
ATOM 1531 C C . GLY A 1 193 ? -7.572 11.985 19.371 1.00 88.25 193 GLY A C 1
ATOM 1532 O O . GLY A 1 193 ? -8.335 11.774 18.432 1.00 88.25 193 GLY A O 1
ATOM 1533 N N . ARG A 1 194 ? -6.549 12.847 19.267 1.00 84.00 194 ARG A N 1
ATOM 1534 C CA . ARG A 1 194 ? -6.291 13.662 18.059 1.00 84.00 194 ARG A CA 1
ATOM 1535 C C . ARG A 1 194 ? -5.739 12.860 16.871 1.00 84.00 194 ARG A C 1
ATOM 1537 O O . ARG A 1 194 ? -5.777 13.354 15.749 1.00 84.00 194 ARG A O 1
ATOM 1544 N N . GLY A 1 195 ? -5.243 11.644 17.098 1.00 91.25 195 GLY A N 1
ATOM 1545 C CA . GLY A 1 195 ? -4.530 10.866 16.086 1.00 91.25 195 GLY A CA 1
ATOM 1546 C C . GLY A 1 195 ? -3.102 11.367 15.809 1.00 91.25 195 GLY A C 1
ATOM 1547 O O . GLY A 1 195 ? -2.531 12.166 16.547 1.00 91.25 195 GLY A O 1
ATOM 1548 N N . ALA A 1 196 ? -2.506 10.829 14.751 1.00 92.00 196 ALA A N 1
ATOM 1549 C CA . ALA A 1 196 ? -1.174 11.125 14.240 1.00 92.00 196 ALA A CA 1
ATOM 1550 C C . ALA A 1 196 ? -1.069 12.510 13.588 1.00 92.00 196 ALA A C 1
ATOM 1552 O O . ALA A 1 196 ? -2.030 13.010 13.004 1.00 92.00 196 ALA A O 1
ATOM 1553 N N . SER A 1 197 ? 0.147 13.065 13.567 1.00 93.19 197 SER A N 1
ATOM 1554 C CA . SER A 1 197 ? 0.478 14.184 12.681 1.00 93.19 197 SER A CA 1
ATOM 1555 C C . SER A 1 197 ? 0.259 13.792 11.218 1.00 93.19 197 SER A C 1
ATOM 1557 O O . SER A 1 197 ? 0.719 12.733 10.769 1.00 93.19 197 SER A O 1
ATOM 1559 N N . LEU A 1 198 ? -0.424 14.666 10.476 1.00 94.31 198 LEU A N 1
ATOM 1560 C CA . LEU A 1 198 ? -0.584 14.545 9.032 1.00 94.31 198 LEU A CA 1
ATOM 1561 C C . LEU A 1 198 ? 0.485 15.379 8.326 1.00 94.31 198 LEU A C 1
ATOM 1563 O O . LEU A 1 198 ? 0.617 16.585 8.542 1.00 94.31 198 LEU A O 1
ATOM 1567 N N . GLU A 1 199 ? 1.230 14.726 7.446 1.00 95.38 199 GLU A N 1
ATOM 1568 C CA . GLU A 1 199 ? 2.337 15.296 6.682 1.00 95.38 199 GLU A CA 1
ATOM 1569 C C . GLU A 1 199 ? 2.131 14.976 5.192 1.00 95.38 199 GLU A C 1
ATOM 1571 O O . GLU A 1 199 ? 1.405 14.032 4.870 1.00 95.38 199 GLU A O 1
ATOM 1576 N N . PRO A 1 200 ? 2.699 15.759 4.255 1.00 95.31 200 PRO A N 1
ATOM 1577 C CA . PRO A 1 200 ? 2.635 15.421 2.833 1.00 95.31 200 PRO A CA 1
ATOM 1578 C C . PRO A 1 200 ? 3.172 14.008 2.580 1.00 95.31 200 PRO A C 1
ATOM 1580 O O . PRO A 1 200 ? 4.165 13.628 3.192 1.00 95.31 200 PRO A O 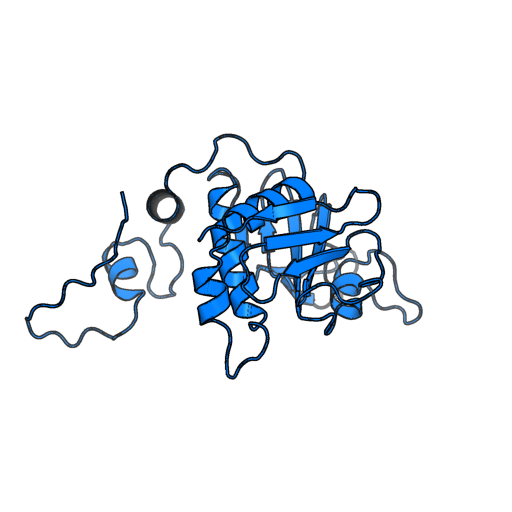1
ATOM 1583 N N . HIS A 1 201 ? 2.533 13.246 1.689 1.00 96.19 201 HIS A N 1
ATOM 1584 C CA . HIS A 1 201 ? 2.887 11.852 1.360 1.00 96.19 201 HIS A CA 1
ATOM 1585 C C . HIS A 1 201 ? 2.799 10.843 2.517 1.00 96.19 201 HIS A C 1
ATOM 1587 O O . HIS A 1 201 ? 3.182 9.688 2.354 1.00 96.19 201 HIS A O 1
ATOM 1593 N N . LYS A 1 202 ? 2.241 11.230 3.668 1.00 97.62 202 LYS A N 1
ATOM 1594 C CA . LYS A 1 202 ? 1.889 10.301 4.743 1.00 97.62 202 LYS A CA 1
ATOM 1595 C C . LYS A 1 202 ? 0.402 9.971 4.667 1.00 97.62 202 LYS A C 1
ATOM 1597 O O . LYS A 1 202 ? -0.440 10.870 4.700 1.00 97.62 202 LYS A O 1
ATOM 1602 N N . CYS A 1 203 ? 0.093 8.683 4.589 1.00 98.25 203 CYS A N 1
ATOM 1603 C CA . CYS A 1 203 ? -1.260 8.153 4.698 1.00 98.25 203 CYS A CA 1
ATOM 1604 C C . CYS A 1 203 ? -1.374 7.414 6.028 1.00 98.25 203 CYS A C 1
ATOM 1606 O O . CYS A 1 203 ? -0.542 6.564 6.321 1.00 98.25 203 CYS A O 1
ATOM 1608 N N . VAL A 1 204 ? -2.361 7.749 6.857 1.00 98.44 204 VAL A N 1
ATOM 1609 C CA . VAL A 1 204 ? -2.565 7.076 8.145 1.00 98.44 204 VAL A CA 1
ATOM 1610 C C . VAL A 1 204 ? -3.867 6.299 8.098 1.00 98.44 204 VAL A C 1
ATOM 1612 O O . VAL A 1 204 ? -4.920 6.872 7.816 1.00 98.44 204 VAL A O 1
ATOM 1615 N N . LEU A 1 205 ? -3.782 5.004 8.383 1.00 98.44 205 LEU A N 1
ATOM 1616 C CA . LEU A 1 205 ? -4.913 4.087 8.412 1.00 98.44 205 LEU A CA 1
ATOM 1617 C C . LEU A 1 205 ? -5.195 3.694 9.861 1.00 98.44 205 LEU A C 1
ATOM 1619 O O . LEU A 1 205 ? -4.358 3.054 10.497 1.00 98.44 205 LEU A O 1
ATOM 1623 N N . TYR A 1 206 ? -6.355 4.079 10.388 1.00 98.44 206 TYR A N 1
ATOM 1624 C CA . TYR A 1 206 ? -6.812 3.673 11.719 1.00 98.44 206 TYR A CA 1
ATOM 1625 C C . TYR A 1 206 ? -7.838 2.562 11.587 1.00 98.44 206 TYR A C 1
ATOM 1627 O O . TYR A 1 206 ? -8.974 2.818 11.192 1.00 98.44 206 TYR A O 1
ATOM 1635 N N . PHE A 1 207 ? -7.449 1.345 11.935 1.00 98.31 207 PHE A N 1
ATOM 1636 C CA . PHE A 1 207 ? -8.346 0.199 11.925 1.00 98.31 207 PHE A CA 1
ATOM 1637 C C . PHE A 1 207 ? -9.133 0.139 13.232 1.00 98.31 207 PHE A C 1
ATOM 1639 O O . PHE A 1 207 ? -8.547 0.283 14.305 1.00 98.31 207 PHE A O 1
ATOM 1646 N N . ALA A 1 208 ? -10.445 -0.084 13.149 1.00 97.62 208 ALA A N 1
ATOM 1647 C CA . ALA A 1 208 ? -11.251 -0.420 14.319 1.00 97.62 208 ALA A CA 1
ATOM 1648 C C . ALA A 1 208 ? -10.735 -1.708 14.981 1.00 97.62 208 ALA A C 1
ATOM 1650 O O . ALA A 1 208 ? -10.087 -2.531 14.330 1.00 97.62 208 ALA A O 1
ATOM 1651 N N . ASP A 1 209 ? -11.040 -1.901 16.265 1.00 95.94 209 ASP A N 1
ATOM 1652 C CA . ASP A 1 209 ? -10.526 -3.040 17.041 1.00 95.94 209 ASP A CA 1
ATOM 1653 C C . ASP A 1 209 ? -10.956 -4.402 16.468 1.00 95.94 209 ASP A C 1
ATOM 1655 O O . ASP A 1 209 ? -10.238 -5.394 16.590 1.00 95.94 209 ASP A O 1
ATOM 1659 N N . ASP A 1 210 ? -12.104 -4.448 15.792 1.00 96.12 210 ASP A N 1
ATOM 1660 C CA . ASP A 1 210 ? -12.620 -5.634 15.109 1.00 96.12 210 ASP A CA 1
ATOM 1661 C C . ASP A 1 210 ? -12.234 -5.708 13.620 1.00 96.12 210 ASP A C 1
ATOM 1663 O O . ASP A 1 210 ? -12.616 -6.663 12.938 1.00 96.12 210 ASP A O 1
ATOM 1667 N N . PHE A 1 211 ? -11.476 -4.733 13.110 1.00 97.56 211 PHE A N 1
ATOM 1668 C CA . PHE A 1 211 ? -11.094 -4.567 11.703 1.00 97.56 211 PHE A CA 1
ATOM 1669 C C . PHE A 1 211 ? -12.268 -4.474 10.716 1.00 97.56 211 PHE A C 1
ATOM 1671 O O . PHE A 1 211 ? -12.061 -4.651 9.520 1.00 97.56 211 PHE A O 1
ATOM 1678 N N . THR A 1 212 ? -13.495 -4.198 11.165 1.00 97.75 212 THR A N 1
ATOM 1679 C CA . THR A 1 212 ? -14.645 -4.024 10.255 1.00 97.75 212 THR A CA 1
ATOM 1680 C C . THR A 1 212 ? -14.566 -2.721 9.472 1.00 97.75 212 THR A C 1
ATOM 1682 O O . THR A 1 212 ? -15.040 -2.641 8.340 1.00 97.75 212 THR A O 1
ATOM 1685 N N . THR A 1 213 ? -13.940 -1.703 10.061 1.00 98.38 213 THR A N 1
ATOM 1686 C CA . THR A 1 213 ? -13.780 -0.385 9.456 1.00 98.38 213 THR A CA 1
ATOM 1687 C C . THR A 1 213 ? -12.350 0.123 9.576 1.00 98.38 213 THR A C 1
ATOM 1689 O O . THR A 1 213 ? -11.589 -0.267 10.467 1.00 98.38 213 THR A O 1
ATOM 1692 N N . CYS A 1 214 ? -11.982 1.010 8.658 1.00 98.38 214 CYS A N 1
ATOM 1693 C CA . CYS A 1 214 ? -10.724 1.736 8.666 1.00 98.38 214 CYS A CA 1
ATOM 1694 C C . CYS A 1 214 ? -10.961 3.206 8.314 1.00 98.38 214 CYS A C 1
ATOM 1696 O O . CYS A 1 214 ? -11.548 3.519 7.279 1.00 98.38 214 CYS A O 1
ATOM 1698 N N . THR A 1 215 ? -10.456 4.124 9.134 1.00 98.44 215 THR A N 1
ATOM 1699 C CA . THR A 1 215 ? -10.398 5.548 8.788 1.00 98.44 215 THR A CA 1
ATOM 1700 C C . THR A 1 215 ? -9.083 5.853 8.080 1.00 98.44 215 THR A C 1
ATOM 1702 O O . THR A 1 215 ? -8.009 5.694 8.657 1.00 98.44 215 THR A O 1
ATOM 1705 N N . CYS A 1 216 ? -9.165 6.330 6.840 1.00 98.31 216 CYS A N 1
ATOM 1706 C CA . CYS A 1 216 ? -8.033 6.804 6.054 1.00 98.31 216 CYS A CA 1
ATOM 1707 C C . CYS A 1 216 ? -7.891 8.326 6.190 1.00 98.31 216 CYS A C 1
ATOM 1709 O O . CYS A 1 216 ? -8.789 9.079 5.803 1.00 98.31 216 CYS A O 1
ATOM 1711 N N . ALA A 1 217 ? -6.743 8.782 6.695 1.00 98.00 217 ALA A N 1
ATOM 1712 C CA . ALA A 1 217 ? -6.415 10.194 6.870 1.00 98.00 217 ALA A CA 1
ATOM 1713 C C . ALA A 1 217 ? -5.170 10.577 6.055 1.00 98.00 217 ALA A C 1
ATOM 1715 O O . ALA A 1 217 ? -4.087 10.020 6.243 1.00 98.00 217 ALA A O 1
ATOM 1716 N N . ILE A 1 218 ? -5.320 11.556 5.158 1.00 97.25 218 ILE A N 1
ATOM 1717 C CA . ILE A 1 218 ? -4.248 12.086 4.303 1.00 97.25 218 ILE A CA 1
ATOM 1718 C C . ILE A 1 218 ? -4.304 13.613 4.353 1.00 97.25 218 ILE A C 1
ATOM 1720 O O . ILE A 1 218 ? -5.380 14.205 4.257 1.00 97.25 218 ILE A O 1
ATOM 1724 N N . LYS A 1 219 ? -3.147 14.270 4.493 1.00 96.81 219 LYS A N 1
ATOM 1725 C CA . LYS A 1 219 ? -3.071 15.736 4.555 1.00 96.81 219 LYS A CA 1
ATOM 1726 C C . LYS A 1 219 ? -3.698 16.376 3.309 1.00 96.81 219 LYS A C 1
ATOM 1728 O O . LYS A 1 219 ? -3.354 16.014 2.192 1.00 96.81 219 LYS A O 1
ATOM 1733 N N . GLY A 1 220 ? -4.566 17.367 3.514 1.00 96.06 220 GLY A N 1
ATOM 1734 C CA . GLY A 1 220 ? -5.232 18.090 2.423 1.00 96.06 220 GLY A CA 1
ATOM 1735 C C . GLY A 1 220 ? -6.465 17.384 1.852 1.00 96.06 220 GLY A C 1
ATOM 1736 O O . GLY A 1 220 ? -7.095 17.918 0.946 1.00 96.06 220 GLY A O 1
ATOM 1737 N N . HIS A 1 221 ? -6.842 16.226 2.398 1.00 96.50 221 HIS A N 1
ATOM 1738 C CA . HIS A 1 221 ? -8.054 15.505 2.029 1.00 96.50 221 HIS A CA 1
ATOM 1739 C C . HIS A 1 221 ? -8.948 15.289 3.257 1.00 96.50 221 HIS A C 1
ATOM 1741 O O . HIS A 1 221 ? -8.431 15.168 4.370 1.00 96.50 221 HIS A O 1
ATOM 1747 N N . PRO A 1 222 ? -10.280 15.219 3.080 1.00 96.69 222 PRO A N 1
ATOM 1748 C CA . PRO A 1 222 ? -11.166 14.799 4.156 1.00 96.69 222 PRO A CA 1
ATOM 1749 C C . PRO A 1 222 ? -10.843 13.361 4.576 1.00 96.69 222 PRO A C 1
ATOM 1751 O O . PRO A 1 222 ? -10.473 12.528 3.738 1.00 96.69 222 PRO A O 1
ATOM 1754 N N . GLU A 1 223 ? -10.993 13.081 5.871 1.00 96.94 223 GLU A N 1
ATOM 1755 C CA . GLU A 1 223 ? -10.932 11.712 6.381 1.00 96.94 223 GLU A CA 1
ATOM 1756 C C . GLU A 1 223 ? -12.068 10.889 5.767 1.00 96.94 223 GLU A C 1
ATOM 1758 O O . GLU A 1 223 ? -13.193 11.368 5.619 1.00 96.94 223 GLU A O 1
ATOM 1763 N N . VAL A 1 224 ? -11.765 9.647 5.400 1.00 98.00 224 VAL A N 1
ATOM 1764 C CA . VAL A 1 224 ? -12.739 8.718 4.819 1.00 98.00 224 VAL A CA 1
ATOM 1765 C C . VAL A 1 224 ? -12.810 7.489 5.708 1.00 98.00 224 VAL A C 1
ATOM 1767 O O . VAL A 1 224 ? -11.777 6.907 6.026 1.00 98.00 224 VAL A O 1
ATOM 1770 N N . THR A 1 225 ? -14.017 7.091 6.100 1.00 98.25 225 THR A N 1
ATOM 1771 C CA . THR A 1 225 ? -14.245 5.816 6.791 1.00 98.25 225 THR A CA 1
ATOM 1772 C C . THR A 1 225 ? -14.633 4.768 5.761 1.00 98.25 225 THR A C 1
ATOM 1774 O O . THR A 1 225 ? -15.533 4.993 4.956 1.00 98.25 225 THR A O 1
ATOM 1777 N N . ILE A 1 226 ? -13.920 3.649 5.772 1.00 98.44 226 ILE A N 1
ATOM 1778 C CA . ILE A 1 226 ? -13.987 2.585 4.774 1.00 98.44 226 ILE A CA 1
ATOM 1779 C C . ILE A 1 226 ? -14.424 1.312 5.492 1.00 98.44 226 ILE A C 1
ATOM 1781 O O . ILE A 1 226 ? -13.864 0.983 6.537 1.00 98.44 226 ILE A O 1
ATOM 1785 N N . ASN A 1 227 ? -15.407 0.601 4.944 1.00 98.25 227 ASN A N 1
ATOM 1786 C CA . ASN A 1 227 ? -15.780 -0.727 5.428 1.00 98.25 227 ASN A CA 1
ATOM 1787 C C . ASN A 1 227 ? -14.880 -1.766 4.760 1.00 98.25 227 ASN A C 1
ATOM 1789 O O . ASN A 1 227 ? -14.700 -1.722 3.545 1.00 98.25 227 ASN A O 1
ATOM 1793 N N . LEU A 1 228 ? -14.320 -2.676 5.549 1.00 97.94 228 LEU A N 1
ATOM 1794 C CA . LEU A 1 228 ? -13.525 -3.788 5.041 1.00 97.94 228 LEU A CA 1
ATOM 1795 C C . LEU A 1 228 ? -14.432 -4.955 4.643 1.00 97.94 228 LEU A C 1
ATOM 1797 O O . LEU A 1 228 ? -15.544 -5.114 5.152 1.00 97.94 228 LEU A O 1
ATOM 1801 N N . GLN A 1 229 ? -13.925 -5.820 3.769 1.00 95.50 229 GLN A N 1
ATOM 1802 C CA . GLN A 1 229 ? -14.616 -7.037 3.376 1.00 95.50 229 GLN A CA 1
ATOM 1803 C C . GLN A 1 229 ? -14.627 -8.047 4.535 1.00 95.50 229 GLN A C 1
ATOM 1805 O O . GLN A 1 229 ? -13.582 -8.388 5.097 1.00 95.50 229 GLN A O 1
ATOM 1810 N N . MET A 1 230 ? -15.814 -8.545 4.884 1.00 90.56 230 MET A N 1
ATOM 1811 C CA . MET A 1 230 ? -16.001 -9.531 5.957 1.00 90.56 230 MET A CA 1
ATOM 1812 C C . MET A 1 230 ? -15.583 -10.945 5.556 1.00 90.56 230 MET A C 1
ATOM 1814 O O . MET A 1 230 ? -15.880 -11.357 4.412 1.00 90.56 230 MET A O 1
#

Sequence (230 aa):
MYLQMALVQKPGSENYSASPIFPLIRAGILNGDGKFACFAANWYYNRQCFPNRPLDAPKTLRELIIESIETMSATRLRQAVQNGRFPKEAAFQQLMNEAMSMKLPARHSITPEFGTIAVDSQDPNAKPVTGELDFYVNGQMKWCIEMVRQCDGIGEHMGRFKKVQDSKGNKGKYRKVEMKEYYVVDCRSAKNGRGASLEPHKCVLYFADDFTTCTCAIKGHPEVTINLQM

pLDDT: mean 84.99, std 17.39, range [24.55, 98.44]

Organism: NCBI:txid568900

Secondary structure (DSSP, 8-state):
-------------------TTHHHHHTTSB-TTSSBSSHHHHHHHHHHHSTT--SS--SSHHHHHHHHHHHSBHHHHHHT-BTTBPPPHHHHHHHHHHHHHHHS-TTS-EEEEEEEEE--TT-TTPPPEEEEEEEEETTTT-EEEEEEETTTTHHHHHHHT-SS--TTSPPPTTTTS--SEEEEEEEESS--TT-SPP-TTEEEEEE-TTSSEEEEEETTS--EEEEPB-

Foldseek 3Di:
DDPPPPPDDDDDDDPPDPDPCVVCCVVQQAPPVRHGNDPVSVLVVLCVLQPPADPDADPDPVRLQQQLQLAQDLVQQVVQQDPLDGHDQVSVLVSSQSSSSNRHDSVWDKDAQPQDQDAPPVDPPGDGLTGGFGIATDDPQREGEAEDEPCPCVVVVVQLCALDADPVRDHHVCNPR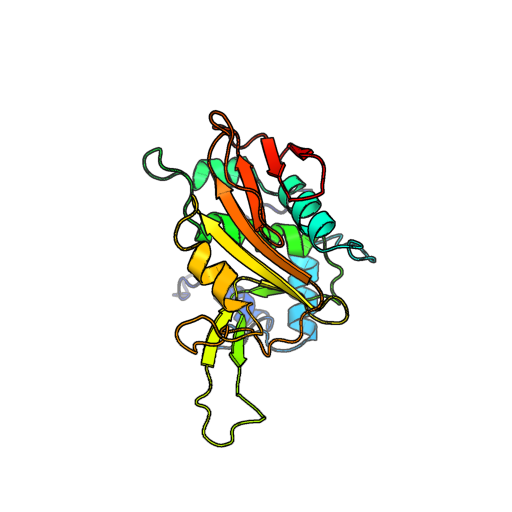DHDAYAYEYEYEAADDPRDDADARYWYWYAYSSNQWIWIDHPPDDIDIHGYDD

Radius of gyration: 19.69 Å; chains: 1; bounding box: 50×61×42 Å